Protein AF-A0A0X7BCC1-F1 (afdb_monomer_lite)

Secondary structure (DSSP, 8-state):
-HHHHHHHHHHHHHHHHHHHHHHGGG---HHHHHHHHHHHHHTTTS-HHHHHHHHHHHTS---HHHHHHHHT--HHHHHHHHHHHHHHHHHHHHHHHHHHHHHHHHHHHHHHHHHHH-----------S-TTTT-BGGGSSS---HHHHHHHHHTT--BHHHHHHS-GGGGGGSTT--HHHHHHHHHHHHHTT-GGGSTTHHHHHHTTT--

Sequence (211 aa):
MKHHCITYFISIYLRCFQLYHFNCSAMTDPVERTNRFYIEMSRKVLSEKEYELLQKLLIEKITRQQAALLYGISMEQIDQVYKRTYNKVKSATEILGEIDHYKKRLQELKNDAKNAAFPIKKMEIKLTEDPDRSRILQESTFVFSNKMLHFFADLELHTIGQLAEIPLNNFHLFRGFKMQLKKELVAFIVFENIERHFKGFSTWKKKLIEQ

Structure (mmCIF, N/CA/C/O backbone):
data_AF-A0A0X7BCC1-F1
#
_entry.id   AF-A0A0X7BCC1-F1
#
loop_
_atom_site.group_PDB
_atom_site.id
_atom_site.type_symbol
_atom_site.label_atom_id
_atom_site.label_alt_id
_atom_site.label_comp_id
_atom_site.label_asym_id
_atom_site.label_entity_id
_atom_site.label_seq_id
_atom_site.pdbx_PDB_ins_code
_atom_site.Cartn_x
_atom_site.Cartn_y
_atom_site.Cartn_z
_atom_site.occupancy
_atom_site.B_iso_or_equiv
_atom_site.auth_seq_id
_atom_site.auth_comp_id
_atom_site.auth_asym_id
_atom_site.auth_atom_id
_atom_site.pdbx_PDB_model_num
ATOM 1 N N . MET A 1 1 ? -9.707 -15.430 -1.797 1.00 38.03 1 MET A N 1
ATOM 2 C CA . MET A 1 1 ? -10.658 -14.976 -0.751 1.00 38.03 1 MET A CA 1
ATOM 3 C C . MET A 1 1 ? -10.012 -14.291 0.462 1.00 38.03 1 MET A C 1
ATOM 5 O O . MET A 1 1 ? -10.602 -13.340 0.946 1.00 38.03 1 MET A O 1
ATOM 9 N N . LYS A 1 2 ? -8.808 -14.666 0.932 1.00 35.22 2 LYS A N 1
ATOM 10 C CA . LYS A 1 2 ? -8.180 -14.051 2.131 1.00 35.22 2 LYS A CA 1
ATOM 11 C C . LYS A 1 2 ? -7.693 -12.591 1.973 1.00 35.22 2 LYS A C 1
ATOM 13 O O . LYS A 1 2 ? -7.596 -11.881 2.964 1.00 35.22 2 LYS A O 1
ATOM 18 N N . HIS A 1 3 ? -7.444 -12.113 0.749 1.00 34.34 3 HIS A N 1
ATOM 19 C CA . HIS A 1 3 ? -6.962 -10.741 0.513 1.00 34.34 3 HIS A CA 1
ATOM 20 C C . HIS A 1 3 ? -8.033 -9.648 0.648 1.00 34.34 3 HIS A C 1
ATOM 22 O O . HIS A 1 3 ? -7.678 -8.521 0.979 1.00 34.34 3 HIS A O 1
ATOM 28 N N . HIS A 1 4 ? -9.320 -9.961 0.450 1.00 31.53 4 HIS A N 1
ATOM 29 C CA . HIS A 1 4 ? -10.387 -8.951 0.494 1.00 31.53 4 HIS A CA 1
ATOM 30 C C . HIS A 1 4 ? -10.751 -8.504 1.914 1.00 31.53 4 HIS A C 1
ATOM 32 O O . HIS A 1 4 ? -11.063 -7.334 2.117 1.00 31.53 4 HIS A O 1
ATOM 38 N N . CYS A 1 5 ? -10.646 -9.391 2.911 1.00 37.28 5 CYS A N 1
ATOM 39 C CA . CYS A 1 5 ? -10.921 -9.036 4.306 1.00 37.28 5 CYS A CA 1
ATOM 40 C C . CYS A 1 5 ? -9.923 -8.004 4.851 1.00 37.28 5 CYS A C 1
ATOM 42 O O . CYS A 1 5 ? -10.323 -7.095 5.570 1.00 37.28 5 CYS A O 1
ATOM 44 N N . ILE A 1 6 ? -8.644 -8.104 4.472 1.00 41.41 6 ILE A N 1
ATOM 45 C CA . ILE A 1 6 ? -7.577 -7.226 4.978 1.00 41.41 6 ILE A CA 1
ATOM 46 C C . ILE A 1 6 ? -7.689 -5.821 4.369 1.00 41.41 6 ILE A C 1
ATOM 48 O O . ILE A 1 6 ? -7.555 -4.830 5.081 1.00 41.41 6 ILE A O 1
ATOM 52 N N . THR A 1 7 ? -8.001 -5.709 3.073 1.00 39.56 7 THR A N 1
ATOM 53 C CA . THR A 1 7 ? -8.188 -4.397 2.424 1.00 39.56 7 THR A CA 1
ATOM 54 C C . THR A 1 7 ? -9.404 -3.661 2.979 1.00 39.56 7 THR A C 1
ATOM 56 O O . THR A 1 7 ? -9.344 -2.449 3.169 1.00 39.56 7 THR A O 1
ATOM 59 N N . TYR A 1 8 ? -10.479 -4.390 3.292 1.00 44.78 8 TYR A N 1
ATOM 60 C CA . TYR A 1 8 ? -11.690 -3.818 3.878 1.00 44.78 8 TYR A CA 1
ATOM 61 C C . TYR A 1 8 ? -11.450 -3.331 5.316 1.00 44.78 8 TYR A C 1
ATOM 63 O O . TYR A 1 8 ? -11.867 -2.235 5.679 1.00 44.78 8 TYR A O 1
ATOM 71 N N . PHE A 1 9 ? -10.699 -4.091 6.122 1.00 40.56 9 PHE A N 1
ATOM 72 C CA . PHE A 1 9 ? -10.338 -3.688 7.486 1.00 40.56 9 PHE A CA 1
ATOM 73 C C . PHE A 1 9 ? -9.418 -2.454 7.508 1.00 40.56 9 PHE A C 1
ATOM 75 O O . PHE A 1 9 ? -9.626 -1.537 8.301 1.00 40.56 9 PHE A O 1
ATOM 82 N N . ILE A 1 10 ? -8.446 -2.385 6.590 1.00 47.38 10 ILE A N 1
ATOM 83 C CA . ILE A 1 10 ? -7.526 -1.244 6.459 1.00 47.38 10 ILE A CA 1
ATOM 84 C C . ILE A 1 10 ? -8.253 0.007 5.946 1.00 47.38 10 ILE A C 1
ATOM 86 O O . ILE A 1 10 ? -7.993 1.104 6.442 1.00 47.38 10 ILE A O 1
ATOM 90 N N . SER A 1 11 ? -9.194 -0.126 5.000 1.00 42.56 11 SER A N 1
ATOM 91 C CA . SER A 1 11 ? -9.964 1.027 4.512 1.00 42.56 11 SER A CA 1
ATOM 92 C C . SER A 1 11 ? -10.924 1.565 5.574 1.00 42.56 11 SER A C 1
ATOM 94 O O . SER A 1 11 ? -11.153 2.769 5.620 1.00 42.56 11 SER A O 1
ATOM 96 N N . ILE A 1 12 ? -11.466 0.703 6.442 1.00 52.12 12 ILE A N 1
ATOM 97 C CA . ILE A 1 12 ? -12.280 1.114 7.595 1.00 52.12 12 ILE A CA 1
ATOM 98 C C . ILE A 1 12 ? -11.417 1.857 8.617 1.00 52.12 12 ILE A C 1
ATOM 100 O O . ILE A 1 12 ? -11.828 2.916 9.077 1.00 52.12 12 ILE A O 1
ATOM 104 N N . TYR A 1 13 ? -10.210 1.367 8.919 1.00 48.59 13 TYR A N 1
ATOM 105 C CA . TYR A 1 13 ? -9.311 2.019 9.875 1.00 48.59 13 TYR A CA 1
ATOM 106 C C . TYR A 1 13 ? -8.813 3.380 9.378 1.00 48.59 13 TYR A C 1
ATOM 108 O O . TYR A 1 13 ? -8.818 4.338 10.139 1.00 48.59 13 TYR A O 1
ATOM 116 N N . LEU A 1 14 ? -8.465 3.514 8.092 1.00 49.56 14 LEU A N 1
ATOM 117 C CA . LEU A 1 14 ? -8.122 4.812 7.495 1.00 49.56 14 LEU A CA 1
ATOM 118 C C . LEU A 1 14 ? -9.294 5.796 7.564 1.00 49.56 14 LEU A C 1
ATOM 120 O O . LEU A 1 14 ? -9.084 6.967 7.862 1.00 49.56 14 LEU A O 1
ATOM 124 N N . ARG A 1 15 ? -10.530 5.319 7.366 1.00 47.44 15 ARG A N 1
ATOM 125 C CA . ARG A 1 15 ? -11.733 6.156 7.456 1.00 47.44 15 ARG A CA 1
ATOM 126 C C . ARG A 1 15 ? -12.051 6.554 8.896 1.00 47.44 15 ARG A C 1
ATOM 128 O O . ARG A 1 15 ? -12.347 7.716 9.132 1.00 47.44 15 ARG A O 1
ATOM 135 N N . CYS A 1 16 ? -11.939 5.633 9.853 1.00 46.88 16 CYS A N 1
ATOM 136 C CA . CYS A 1 16 ? -12.115 5.916 11.278 1.00 46.88 16 CYS A CA 1
ATOM 137 C C . CYS A 1 16 ? -11.004 6.826 11.813 1.00 46.88 16 CYS A C 1
ATOM 139 O O . CYS A 1 16 ? -11.306 7.779 12.509 1.00 46.88 16 CYS A O 1
ATOM 141 N N . PHE A 1 17 ? -9.743 6.624 11.425 1.00 49.88 17 PHE A N 1
ATOM 142 C CA . PHE A 1 17 ? -8.622 7.474 11.835 1.00 49.88 17 PHE A CA 1
ATOM 143 C C . PHE A 1 17 ? -8.712 8.887 11.234 1.00 49.88 17 PHE A C 1
ATOM 145 O O . PHE A 1 17 ? -8.498 9.871 11.939 1.00 49.88 17 PHE A O 1
ATOM 152 N N . GLN A 1 18 ? -9.101 9.013 9.958 1.00 45.81 18 GLN A N 1
ATOM 153 C CA . GLN A 1 18 ? -9.349 10.315 9.324 1.00 45.81 18 GLN A CA 1
ATOM 154 C C . GLN A 1 18 ? -10.567 11.030 9.928 1.00 45.81 18 GLN A C 1
ATOM 156 O O . GLN A 1 18 ? -10.496 12.230 10.179 1.00 45.81 18 GLN A O 1
ATOM 161 N N . LEU A 1 19 ? -11.654 10.312 10.234 1.00 46.03 19 LEU A N 1
ATOM 162 C CA . LEU A 1 19 ? -12.816 10.872 10.938 1.00 46.03 19 LEU A CA 1
ATOM 163 C C . LEU A 1 19 ? -12.486 11.252 12.390 1.00 46.03 19 LEU A C 1
ATOM 165 O O . LEU A 1 19 ? -12.951 12.284 12.867 1.00 46.03 19 LEU A O 1
ATOM 169 N N . TYR A 1 20 ? -11.640 10.478 13.071 1.00 45.81 20 TYR A N 1
ATOM 170 C CA . TYR A 1 20 ? -11.177 10.749 14.432 1.00 45.81 20 TYR A CA 1
ATOM 171 C C . TYR A 1 20 ? -10.320 12.017 14.489 1.00 45.81 20 TYR A C 1
ATOM 173 O O . TYR A 1 20 ? -10.494 12.843 15.384 1.00 45.81 20 TYR A O 1
ATOM 181 N N . HIS A 1 21 ? -9.450 12.222 13.497 1.00 48.16 21 HIS A N 1
ATOM 182 C CA . HIS A 1 21 ? -8.638 13.433 13.383 1.00 48.16 21 HIS A CA 1
ATOM 183 C C . HIS A 1 21 ? -9.464 14.674 12.993 1.00 48.16 21 HIS A C 1
ATOM 185 O O . HIS A 1 21 ? -9.080 15.787 13.339 1.00 48.16 21 HIS A O 1
ATOM 191 N N . PHE A 1 22 ? -10.601 14.495 12.307 1.00 43.47 22 PHE A N 1
ATOM 192 C CA . PHE A 1 22 ? -11.477 15.592 11.877 1.00 43.47 22 PHE A CA 1
ATOM 193 C C . PHE A 1 22 ? -12.508 16.002 12.950 1.00 43.47 22 PHE A C 1
ATOM 195 O O . PHE A 1 22 ? -12.777 17.187 13.119 1.00 43.47 22 PHE A O 1
ATOM 202 N N . ASN A 1 23 ? -13.046 15.048 13.722 1.00 44.00 23 ASN A N 1
ATOM 203 C CA . ASN A 1 23 ? -14.080 15.299 14.741 1.00 44.00 23 ASN A CA 1
ATOM 204 C C . ASN A 1 23 ? -13.537 15.576 16.159 1.00 44.00 23 ASN A C 1
ATOM 206 O O . ASN A 1 23 ? -14.301 16.010 17.020 1.00 44.00 23 ASN A O 1
ATOM 210 N N . CYS A 1 24 ? -12.249 15.331 16.439 1.00 38.66 24 CYS A N 1
ATOM 211 C CA . CYS A 1 24 ? -11.655 15.566 17.768 1.00 38.66 24 CYS A CA 1
ATOM 212 C C . CYS A 1 24 ? -11.201 17.011 18.028 1.00 38.66 24 CYS A C 1
ATOM 214 O O . CYS A 1 24 ? -10.750 17.308 19.133 1.00 38.66 24 CYS A O 1
ATOM 216 N N . SER A 1 25 ? -11.315 17.912 17.053 1.00 46.19 25 SER A N 1
ATOM 217 C CA . SER A 1 25 ? -10.858 19.307 17.157 1.00 46.19 25 SER A CA 1
ATOM 218 C C . SER A 1 25 ? -11.639 20.150 18.182 1.00 46.19 25 SER A C 1
ATOM 220 O O . SER A 1 25 ? -11.252 21.280 18.454 1.00 46.19 25 SER A O 1
ATOM 222 N N . ALA A 1 26 ? -12.728 19.614 18.751 1.00 46.25 26 ALA A N 1
ATOM 223 C CA . ALA A 1 26 ? -13.650 20.326 19.640 1.00 46.25 26 ALA A CA 1
ATOM 224 C C . ALA A 1 26 ? -13.682 19.820 21.102 1.00 46.25 26 ALA A C 1
ATOM 226 O O . ALA A 1 26 ? -14.476 20.328 21.886 1.00 46.25 26 ALA A O 1
ATOM 227 N N . MET A 1 27 ? -12.866 18.827 21.493 1.00 53.28 27 MET A N 1
ATOM 228 C CA . MET A 1 27 ? -12.940 18.208 22.832 1.00 53.28 27 MET A CA 1
ATOM 229 C C . MET A 1 27 ? -11.622 18.333 23.607 1.00 53.28 27 MET A C 1
ATOM 231 O O . MET A 1 27 ? -10.572 17.886 23.142 1.00 53.28 27 MET A O 1
ATOM 235 N N . THR A 1 28 ? -11.688 18.918 24.805 1.00 55.59 28 THR A N 1
ATOM 236 C CA . THR A 1 28 ? -10.539 19.254 25.663 1.00 55.59 28 THR A CA 1
ATOM 237 C C . THR A 1 28 ? -10.130 18.154 26.650 1.00 55.59 28 THR A C 1
ATOM 239 O O . THR A 1 28 ? -8.981 18.164 27.084 1.00 55.59 28 THR A O 1
ATOM 242 N N . ASP A 1 29 ? -11.000 17.187 26.980 1.00 67.69 29 ASP A N 1
ATOM 243 C CA . ASP A 1 29 ? -10.706 16.146 27.982 1.00 67.69 29 ASP A CA 1
ATOM 244 C C . ASP A 1 29 ? -10.103 14.851 27.372 1.00 67.69 29 ASP A C 1
ATOM 246 O O . ASP A 1 29 ? -10.738 14.200 26.530 1.00 67.69 29 ASP A O 1
ATOM 250 N N . PRO A 1 30 ? -8.890 14.427 27.784 1.00 60.38 30 PRO A N 1
ATOM 251 C CA . PRO A 1 30 ? -8.240 13.209 27.289 1.00 60.38 30 PRO A CA 1
ATOM 252 C C . PRO A 1 30 ? -9.002 11.914 27.597 1.00 60.38 30 PRO A C 1
ATOM 254 O O . PRO A 1 30 ? -8.927 10.955 26.819 1.00 60.38 30 PRO A O 1
ATOM 257 N N . VAL A 1 31 ? -9.730 11.866 28.718 1.00 63.56 31 VAL A N 1
ATOM 258 C CA . VAL A 1 31 ? -10.482 10.673 29.137 1.00 63.56 31 VAL A CA 1
ATOM 259 C C . VAL A 1 31 ? -11.683 10.469 28.220 1.00 63.56 31 VAL A C 1
ATOM 261 O O . VAL A 1 31 ? -11.894 9.369 27.710 1.00 63.56 31 VAL A O 1
ATOM 264 N N . GLU A 1 32 ? -12.412 11.538 27.914 1.00 64.94 32 GLU A N 1
ATOM 265 C CA . GLU A 1 32 ? -13.554 11.490 27.003 1.00 64.94 32 GLU A CA 1
ATOM 266 C C . GLU A 1 32 ? -13.155 11.117 25.564 1.00 64.94 32 GLU A C 1
ATOM 268 O O . GLU A 1 32 ? -13.829 10.312 24.913 1.00 64.94 32 GLU A O 1
ATOM 273 N N . ARG A 1 33 ? -11.996 11.601 25.092 1.00 64.06 33 ARG A N 1
ATOM 274 C CA . ARG A 1 33 ? -11.416 11.183 23.800 1.00 64.06 33 ARG A CA 1
ATOM 275 C C . ARG A 1 33 ? -11.098 9.689 23.786 1.00 64.06 33 ARG A C 1
ATOM 277 O O . ARG A 1 33 ? -11.469 8.986 22.847 1.00 64.06 33 ARG A O 1
ATOM 284 N N . THR A 1 34 ? -10.468 9.196 24.848 1.00 63.34 34 THR A N 1
ATOM 285 C CA . THR A 1 34 ? -10.114 7.777 24.988 1.00 63.34 34 THR A CA 1
ATOM 286 C C . THR A 1 34 ? -11.367 6.900 24.995 1.00 63.34 34 THR A C 1
ATOM 288 O O . THR A 1 34 ? -11.449 5.940 24.230 1.00 63.34 34 THR A O 1
ATOM 291 N N . ASN A 1 35 ? -12.387 7.269 25.771 1.00 66.75 35 ASN A N 1
ATOM 292 C CA . ASN A 1 35 ? -13.660 6.549 25.828 1.00 66.75 35 ASN A CA 1
ATOM 293 C C . ASN A 1 35 ? -14.351 6.489 24.461 1.00 66.75 35 ASN A C 1
ATOM 295 O O . ASN A 1 35 ? -14.826 5.430 24.051 1.00 66.75 35 ASN A O 1
ATOM 299 N N . ARG A 1 36 ? -14.357 7.597 23.713 1.00 68.12 36 ARG A N 1
ATOM 300 C CA . ARG A 1 36 ? -14.967 7.645 22.381 1.00 68.12 36 ARG A CA 1
ATOM 301 C C . ARG A 1 36 ? -14.220 6.785 21.361 1.00 68.12 36 ARG A C 1
ATOM 303 O O . ARG A 1 36 ? -14.861 6.079 20.588 1.00 68.12 36 ARG A O 1
ATOM 310 N N . PHE A 1 37 ? -12.887 6.778 21.402 1.00 65.56 37 PHE A N 1
ATOM 311 C CA . PHE A 1 37 ? -12.070 5.870 20.593 1.00 65.56 37 PHE A CA 1
ATOM 312 C C . PHE A 1 37 ? -12.382 4.397 20.889 1.00 65.56 37 PHE A C 1
ATOM 314 O O . PHE A 1 37 ? -12.580 3.607 19.965 1.00 65.56 37 PHE A O 1
ATOM 321 N N . TYR A 1 38 ? -12.494 4.032 22.171 1.00 66.88 38 TYR A N 1
ATOM 322 C CA . TYR A 1 38 ? -12.880 2.681 22.585 1.00 66.88 38 TYR A CA 1
ATOM 323 C C . TYR A 1 38 ? -14.261 2.282 22.049 1.00 66.88 38 TYR A C 1
ATOM 325 O O . TYR A 1 38 ? -14.428 1.160 21.567 1.00 66.88 38 TYR A O 1
ATOM 333 N N . ILE A 1 39 ? -15.240 3.190 22.078 1.00 71.81 39 ILE A N 1
ATOM 334 C CA . ILE A 1 39 ? -16.577 2.954 21.515 1.00 71.81 39 ILE A CA 1
ATOM 335 C C . ILE A 1 39 ? -16.516 2.770 19.993 1.00 71.81 39 ILE A C 1
ATOM 337 O O . ILE A 1 39 ? -17.034 1.782 19.476 1.00 71.81 39 ILE A O 1
ATOM 341 N N . GLU A 1 40 ? -15.824 3.641 19.258 1.00 71.31 40 GLU A N 1
ATOM 342 C CA . GLU A 1 40 ? -15.747 3.510 17.796 1.00 71.31 40 GLU A CA 1
ATOM 343 C C . GLU A 1 40 ? -15.046 2.223 17.347 1.00 71.31 40 GLU A C 1
ATOM 345 O O . GLU A 1 40 ? -15.526 1.541 16.438 1.00 71.31 40 GLU A O 1
ATOM 350 N N . MET A 1 41 ? -13.959 1.846 18.022 1.00 66.62 41 MET A N 1
ATOM 351 C CA . MET A 1 41 ? -13.247 0.597 17.749 1.00 66.62 41 MET A CA 1
ATOM 352 C C . MET A 1 41 ? -14.088 -0.635 18.098 1.00 66.62 41 MET A C 1
ATOM 354 O O . MET A 1 41 ? -14.034 -1.652 17.403 1.00 66.62 41 MET A O 1
ATOM 358 N N . SER A 1 42 ? -14.896 -0.550 19.154 1.00 66.38 42 SER A N 1
ATOM 359 C CA . SER A 1 42 ? -15.718 -1.665 19.624 1.00 66.38 42 SER A CA 1
ATOM 360 C C . SER A 1 42 ? -17.028 -1.844 18.842 1.00 66.38 42 SER A C 1
ATOM 362 O O . SER A 1 42 ? -17.530 -2.965 18.778 1.00 66.38 42 SER A O 1
ATOM 364 N N . ARG A 1 43 ? -17.518 -0.821 18.122 1.00 70.50 43 ARG A N 1
ATOM 365 C CA . ARG A 1 43 ? -18.717 -0.891 17.253 1.00 70.50 43 ARG A CA 1
ATOM 366 C C . ARG A 1 43 ? -18.694 -2.026 16.228 1.00 70.50 43 ARG A C 1
ATOM 368 O O . ARG A 1 43 ? -19.732 -2.542 15.837 1.00 70.50 43 ARG A O 1
ATOM 375 N N . LYS A 1 44 ? -17.510 -2.402 15.741 1.00 63.94 44 LYS A N 1
ATOM 376 C CA . LYS A 1 44 ? -17.346 -3.478 14.746 1.00 63.94 44 LYS A CA 1
ATOM 377 C C . LYS A 1 44 ? -17.134 -4.862 15.367 1.00 63.94 44 LYS A C 1
ATOM 379 O O . LYS A 1 44 ? -17.023 -5.839 14.633 1.00 63.94 44 LYS A O 1
ATOM 384 N N . VAL A 1 45 ? -17.045 -4.939 16.694 1.00 62.28 45 VAL A N 1
ATOM 385 C CA . VAL A 1 45 ? -16.596 -6.119 17.452 1.00 62.28 45 VAL A CA 1
ATOM 386 C C . VAL A 1 45 ? -17.632 -6.576 18.492 1.00 62.28 45 VAL A C 1
ATOM 388 O O . VAL A 1 45 ? -17.609 -7.734 18.929 1.00 62.28 45 VAL A O 1
ATOM 391 N N . LEU A 1 46 ? -18.527 -5.674 18.887 1.00 63.38 46 LEU A N 1
ATOM 392 C CA . LEU A 1 46 ? -19.606 -5.896 19.840 1.00 63.38 46 LEU A CA 1
ATOM 393 C C . LEU A 1 46 ? -20.941 -6.121 19.139 1.00 63.38 46 LEU A C 1
ATOM 395 O O . LEU A 1 46 ? -21.160 -5.644 18.027 1.00 63.38 46 LEU A O 1
ATOM 399 N N . SER A 1 47 ? -21.844 -6.831 19.813 1.00 70.88 47 SER A N 1
ATOM 400 C CA . SER A 1 47 ? -23.257 -6.821 19.433 1.00 70.88 47 SER A CA 1
ATOM 401 C C . SER A 1 47 ? -23.875 -5.445 19.707 1.00 70.88 47 SER A C 1
ATOM 403 O O . SER A 1 47 ? -23.415 -4.725 20.592 1.00 70.88 47 SER A O 1
ATOM 405 N N . GLU A 1 48 ? -24.947 -5.088 18.993 1.00 71.06 48 GLU A N 1
ATOM 406 C CA . GLU A 1 48 ? -25.636 -3.796 19.174 1.00 71.06 48 GLU A CA 1
ATOM 407 C C . GLU A 1 48 ? -26.029 -3.544 20.642 1.00 71.06 48 GLU A C 1
ATOM 409 O O . GLU A 1 48 ? -25.854 -2.441 21.148 1.00 71.06 48 GLU A O 1
ATOM 414 N N . LYS A 1 49 ? -26.444 -4.590 21.373 1.00 72.44 49 LYS A N 1
ATOM 415 C CA . LYS A 1 49 ? -26.777 -4.497 22.805 1.00 72.44 49 LYS A CA 1
ATOM 416 C C . LYS A 1 49 ? -25.562 -4.198 23.692 1.00 72.44 49 LYS A C 1
ATOM 418 O O . LYS A 1 49 ? -25.662 -3.409 24.625 1.00 72.44 49 LYS A O 1
ATOM 423 N N . GLU A 1 50 ? -24.420 -4.830 23.426 1.00 67.06 50 GLU A N 1
ATOM 424 C CA . GLU A 1 50 ? -23.179 -4.594 24.182 1.00 67.06 50 GLU A CA 1
ATOM 425 C C . GLU A 1 50 ? -22.581 -3.218 23.863 1.00 67.06 50 GLU A C 1
ATOM 427 O O . GLU A 1 50 ? -22.043 -2.555 24.749 1.00 67.06 50 GLU A O 1
ATOM 432 N N . TYR A 1 51 ? -22.699 -2.782 22.607 1.00 72.62 51 TYR A N 1
ATOM 433 C CA . TYR A 1 51 ? -22.283 -1.460 22.157 1.00 72.62 51 TYR A CA 1
ATOM 434 C C . TYR A 1 51 ? -23.121 -0.356 22.809 1.00 72.62 51 TYR A C 1
ATOM 436 O O . TYR A 1 51 ? -22.557 0.583 23.367 1.00 72.62 51 TYR A O 1
ATOM 444 N N . GLU A 1 52 ? -24.450 -0.494 22.813 1.00 75.94 52 GLU A N 1
ATOM 445 C CA . GLU A 1 52 ? -25.355 0.468 23.450 1.00 75.94 52 GLU A CA 1
ATOM 446 C C . GLU A 1 52 ? -25.104 0.549 24.964 1.00 75.94 52 GLU A C 1
ATOM 448 O O . GLU A 1 52 ? -25.003 1.638 25.528 1.00 75.94 52 GLU A O 1
ATOM 453 N N . LEU A 1 53 ? -24.901 -0.594 25.629 1.00 76.25 53 LEU A N 1
ATOM 454 C CA . LEU A 1 53 ? -24.525 -0.655 27.043 1.00 76.25 53 LEU A CA 1
ATOM 455 C C . LEU A 1 53 ? -23.227 0.122 27.328 1.00 76.25 53 LEU A C 1
ATOM 457 O O . LEU A 1 53 ? -23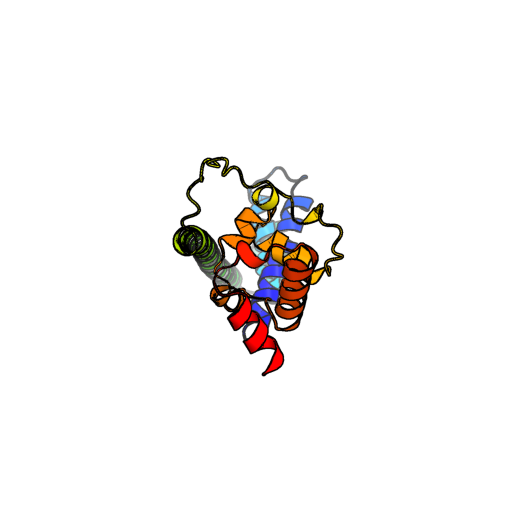.189 0.955 28.237 1.00 76.25 53 LEU A O 1
ATOM 461 N N . LEU A 1 54 ? -22.166 -0.134 26.557 1.00 72.94 54 LEU A N 1
ATOM 462 C CA . LEU A 1 54 ? -20.872 0.528 26.732 1.00 72.94 54 LEU A CA 1
ATOM 463 C C . LEU A 1 54 ? -20.932 2.017 26.393 1.00 72.94 54 LEU A C 1
ATOM 465 O O . LEU A 1 54 ? -20.316 2.816 27.095 1.00 72.94 54 LEU A O 1
ATOM 469 N N . GLN A 1 55 ? -21.694 2.406 25.371 1.00 77.31 55 GLN A N 1
ATOM 470 C CA . GLN A 1 55 ? -21.893 3.805 25.005 1.00 77.31 55 GLN A CA 1
ATOM 471 C C . GLN A 1 55 ? -22.543 4.583 26.153 1.00 77.31 55 GLN A C 1
ATOM 473 O O . GLN A 1 55 ? -22.033 5.638 26.537 1.00 77.31 55 GLN A O 1
ATOM 478 N N . LYS A 1 56 ? -23.609 4.046 26.759 1.00 75.00 56 LYS A N 1
ATOM 479 C CA . LYS A 1 56 ? -24.261 4.721 27.889 1.00 75.00 56 LYS A CA 1
ATOM 480 C C . LYS A 1 56 ? -23.358 4.782 29.125 1.00 75.00 56 LYS A C 1
ATOM 482 O O . LYS A 1 56 ? -23.328 5.788 29.827 1.00 75.00 56 LYS A O 1
ATOM 487 N N . LEU A 1 57 ? -22.568 3.741 29.384 1.00 69.31 57 LEU A N 1
ATOM 488 C CA . LEU A 1 57 ? -21.643 3.723 30.523 1.00 69.31 57 LEU A CA 1
ATOM 489 C C . LEU A 1 57 ? -20.455 4.687 30.355 1.00 69.31 57 LEU A C 1
ATOM 491 O O . LEU A 1 57 ? -20.083 5.371 31.305 1.00 69.31 57 LEU A O 1
ATOM 495 N N . LEU A 1 58 ? -19.846 4.735 29.166 1.00 69.19 58 LEU A N 1
ATOM 496 C CA . LEU A 1 58 ? -18.589 5.455 28.926 1.00 69.19 58 LEU A CA 1
ATOM 497 C C . LEU A 1 58 ? -18.776 6.897 28.441 1.00 69.19 58 LEU A C 1
ATOM 499 O O . LEU A 1 58 ? -17.889 7.722 28.672 1.00 69.19 58 LEU A O 1
ATOM 503 N N . ILE A 1 59 ? -19.897 7.195 27.774 1.00 71.31 59 ILE A N 1
ATOM 504 C CA . ILE A 1 59 ? -20.216 8.530 27.245 1.00 71.31 59 ILE A CA 1
ATOM 505 C C . ILE A 1 59 ? -21.332 9.187 28.059 1.00 71.31 59 ILE A C 1
ATOM 507 O O . ILE A 1 59 ? -21.154 10.306 28.528 1.00 71.31 59 ILE A O 1
ATOM 511 N N . GLU A 1 60 ? -22.446 8.489 28.302 1.00 67.75 60 GLU A N 1
ATOM 512 C CA . GLU A 1 60 ? -23.564 9.042 29.095 1.00 67.75 60 GLU A CA 1
ATOM 513 C C . GLU A 1 60 ? -23.316 8.958 30.615 1.00 67.75 60 GLU A C 1
ATOM 515 O O . GLU A 1 60 ? -24.118 9.453 31.404 1.00 67.75 60 GLU A O 1
ATOM 520 N N . LYS A 1 61 ? -22.181 8.366 31.026 1.00 71.06 61 LYS A N 1
ATOM 521 C CA . LYS A 1 61 ? -21.705 8.249 32.416 1.00 71.06 61 LYS A CA 1
ATOM 522 C C . LYS A 1 61 ? -22.751 7.657 33.371 1.00 71.06 61 LYS A C 1
ATOM 524 O O . LYS A 1 61 ? -22.740 7.964 34.565 1.00 71.06 61 LYS A O 1
ATOM 529 N N . ILE A 1 62 ? -23.641 6.792 32.872 1.00 72.38 62 ILE A N 1
ATOM 530 C CA . ILE A 1 62 ? -24.603 6.102 33.738 1.00 72.38 62 ILE A CA 1
ATOM 531 C C . ILE A 1 62 ? -23.860 5.183 34.710 1.00 72.38 62 ILE A C 1
ATOM 533 O O . ILE A 1 62 ? -22.815 4.609 34.397 1.00 72.38 62 ILE A O 1
ATOM 537 N N . THR A 1 63 ? -24.400 5.021 35.912 1.00 73.38 63 THR A N 1
ATOM 538 C CA . THR A 1 63 ? -23.784 4.134 36.903 1.00 73.38 63 THR A CA 1
ATOM 539 C C . THR A 1 63 ? -23.987 2.664 36.530 1.00 73.38 63 THR A C 1
ATOM 541 O O . THR A 1 63 ? -24.979 2.284 35.905 1.00 73.38 63 THR A O 1
ATOM 544 N N . ARG A 1 64 ? -23.070 1.794 36.972 1.00 71.56 64 ARG A N 1
ATOM 545 C CA . ARG A 1 64 ? -23.168 0.337 36.752 1.00 71.56 64 ARG A CA 1
ATOM 546 C C . ARG A 1 64 ? -24.471 -0.262 37.298 1.00 71.56 64 ARG A C 1
ATOM 548 O O . ARG A 1 64 ? -25.015 -1.176 36.691 1.00 71.56 64 ARG A O 1
ATOM 555 N N . GLN A 1 65 ? -24.998 0.291 38.390 1.00 72.56 65 GLN A N 1
ATOM 556 C CA . GLN A 1 65 ? -26.278 -0.114 38.979 1.00 72.56 65 GLN A CA 1
ATOM 557 C C . GLN A 1 65 ? -27.469 0.256 38.086 1.00 72.56 65 GLN A C 1
ATOM 559 O O . GLN A 1 65 ? -28.351 -0.569 37.869 1.00 72.56 65 GLN A O 1
ATOM 564 N N . GLN A 1 66 ? -27.474 1.463 37.515 1.00 74.06 66 GLN A N 1
ATOM 565 C CA . GLN A 1 66 ? -28.510 1.883 36.567 1.00 74.06 66 GLN A CA 1
ATOM 566 C C . GLN A 1 66 ? -28.448 1.073 35.271 1.00 74.06 66 GLN A C 1
ATOM 568 O O . GLN A 1 66 ? -29.483 0.660 34.762 1.00 74.06 66 GLN A O 1
ATOM 573 N N . ALA A 1 67 ? -27.248 0.785 34.762 1.00 72.19 67 ALA A N 1
ATOM 574 C CA . ALA A 1 67 ? -27.073 -0.064 33.588 1.00 72.19 67 ALA A CA 1
ATOM 575 C C . ALA A 1 67 ? -27.547 -1.508 33.834 1.00 72.19 67 ALA A C 1
ATOM 577 O O . ALA A 1 67 ? -28.236 -2.080 32.993 1.00 72.19 67 ALA A O 1
ATOM 578 N N . ALA A 1 68 ? -27.242 -2.077 35.003 1.00 76.19 68 ALA A N 1
ATOM 579 C CA . ALA A 1 68 ? -27.728 -3.398 35.398 1.00 76.19 68 ALA A CA 1
ATOM 580 C C . ALA A 1 68 ? -29.265 -3.462 35.401 1.00 76.19 68 ALA A C 1
ATOM 582 O O . ALA A 1 68 ? -29.856 -4.411 34.886 1.00 76.19 68 ALA A O 1
ATOM 583 N N . LEU A 1 69 ? -29.906 -2.409 35.914 1.00 77.75 69 LEU A N 1
ATOM 584 C CA . LEU A 1 69 ? -31.360 -2.304 36.016 1.00 77.75 69 LEU A CA 1
ATOM 58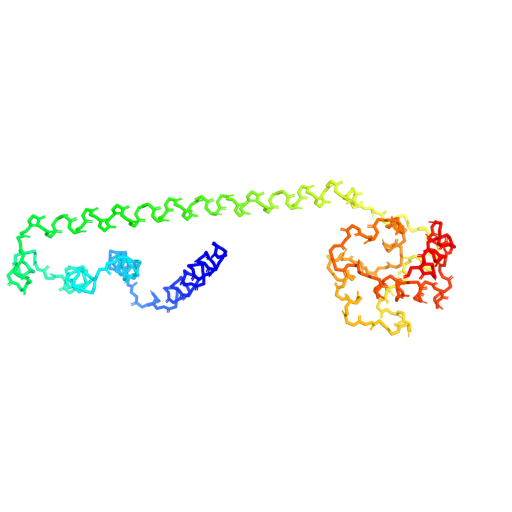5 C C . LEU A 1 69 ? -32.034 -2.049 34.654 1.00 77.75 69 LEU A C 1
ATOM 587 O O . LEU A 1 69 ? -33.064 -2.648 34.364 1.00 77.75 69 LEU A O 1
ATOM 591 N N . LEU A 1 70 ? -31.432 -1.217 33.796 1.00 77.31 70 LEU A N 1
ATOM 592 C CA . LEU A 1 70 ? -31.941 -0.888 32.456 1.00 77.31 70 LEU A CA 1
ATOM 593 C C . LEU A 1 70 ? -31.848 -2.055 31.470 1.00 77.31 70 LEU A C 1
ATOM 595 O O . LEU A 1 70 ? -32.738 -2.237 30.644 1.00 77.31 70 LEU A O 1
ATOM 599 N N . TYR A 1 71 ? -30.764 -2.827 31.537 1.00 75.06 71 TYR A N 1
ATOM 600 C CA . TYR A 1 71 ? -30.498 -3.909 30.589 1.00 75.06 71 TYR A CA 1
ATOM 601 C C . TYR A 1 71 ? -30.826 -5.301 31.150 1.00 75.06 71 TYR A C 1
ATOM 603 O O . TYR A 1 71 ? -30.695 -6.286 30.427 1.00 75.06 71 TYR A O 1
ATOM 611 N N . GLY A 1 72 ? -31.270 -5.395 32.410 1.00 79.19 72 GLY A N 1
ATOM 612 C CA . GLY A 1 72 ? -31.640 -6.658 33.056 1.00 79.19 72 GLY A CA 1
ATOM 613 C C . GLY A 1 72 ? -30.463 -7.624 33.230 1.00 79.19 72 GLY A C 1
ATOM 614 O O . GLY A 1 72 ? -30.646 -8.836 33.140 1.00 79.19 72 GLY A O 1
ATOM 615 N N . ILE A 1 73 ? -29.255 -7.093 33.430 1.00 80.44 73 ILE A N 1
ATOM 616 C CA . ILE A 1 73 ? -28.000 -7.856 33.526 1.00 80.44 73 ILE A CA 1
ATOM 617 C C . ILE A 1 73 ? -27.330 -7.633 34.882 1.00 80.44 73 ILE A C 1
ATOM 619 O O . ILE A 1 73 ? -27.435 -6.558 35.466 1.00 80.44 73 ILE A O 1
ATOM 623 N N . SER A 1 74 ? -26.620 -8.637 35.397 1.00 81.81 74 SER A N 1
ATOM 624 C CA . SER A 1 74 ? -25.894 -8.500 36.665 1.00 81.81 74 SER A CA 1
ATOM 625 C C . SER A 1 74 ? -24.661 -7.600 36.511 1.00 81.81 74 SER A C 1
ATOM 627 O O . SER A 1 74 ? -24.086 -7.479 35.426 1.00 81.81 74 SER A O 1
ATOM 629 N N . MET A 1 75 ? -24.196 -6.986 37.605 1.00 75.62 75 MET A N 1
ATOM 630 C CA . MET A 1 75 ? -22.966 -6.179 37.561 1.00 75.62 75 MET A CA 1
ATOM 631 C C . MET A 1 75 ? -21.735 -7.005 37.150 1.00 75.62 75 MET A C 1
ATOM 633 O O . MET A 1 75 ? -20.860 -6.492 36.459 1.00 75.62 75 MET A O 1
ATOM 637 N N . GLU A 1 76 ? -21.702 -8.299 37.476 1.00 79.06 76 GLU A N 1
ATOM 638 C CA . GLU A 1 76 ? -20.650 -9.213 37.012 1.00 79.06 76 GLU A CA 1
ATOM 639 C C . GLU A 1 76 ? -20.671 -9.403 35.492 1.00 79.06 76 GLU A C 1
ATOM 641 O O . GLU A 1 76 ? -19.618 -9.492 34.862 1.00 79.06 76 GLU A O 1
ATOM 646 N N . GLN A 1 77 ? -21.857 -9.440 34.876 1.00 73.31 77 GLN A N 1
ATOM 647 C CA . GLN A 1 77 ? -21.977 -9.509 33.420 1.00 73.31 77 GLN A CA 1
ATOM 648 C C . GLN A 1 77 ? -21.457 -8.227 32.761 1.00 73.31 77 GLN A C 1
ATOM 650 O O . GLN A 1 77 ? -20.784 -8.307 31.735 1.00 73.31 77 GLN A O 1
ATOM 655 N N . ILE A 1 78 ? -21.687 -7.063 33.375 1.00 76.69 78 ILE A N 1
ATOM 656 C CA . ILE A 1 78 ? -21.123 -5.786 32.914 1.00 76.69 78 ILE A CA 1
ATOM 657 C C . ILE A 1 78 ? -19.589 -5.830 32.964 1.00 76.69 78 ILE A C 1
ATOM 659 O O . ILE A 1 78 ? -18.929 -5.504 31.975 1.00 76.69 78 ILE A O 1
ATOM 663 N N . ASP A 1 79 ? -19.006 -6.301 34.068 1.00 78.12 79 ASP A N 1
ATOM 664 C CA . ASP A 1 79 ? -17.549 -6.431 34.198 1.00 78.12 79 ASP A CA 1
ATOM 665 C C . ASP A 1 79 ? -16.969 -7.447 33.193 1.00 78.12 79 ASP A C 1
ATOM 667 O O . ASP A 1 79 ? -15.895 -7.233 32.619 1.00 78.12 79 ASP A O 1
ATOM 671 N N . GLN A 1 80 ? -17.695 -8.532 32.896 1.00 78.88 80 GLN A N 1
ATOM 672 C CA . GLN A 1 80 ? -17.312 -9.469 31.837 1.00 78.88 80 GLN A CA 1
ATOM 673 C C . GLN A 1 80 ? -17.335 -8.822 30.449 1.00 78.88 80 GLN A C 1
ATOM 675 O O . GLN A 1 80 ? -16.428 -9.083 29.654 1.00 78.88 80 GLN A O 1
ATOM 680 N N . VAL A 1 81 ? -18.325 -7.976 30.151 1.00 77.75 81 VAL A N 1
ATOM 681 C CA . VAL A 1 81 ? -18.384 -7.220 28.891 1.00 77.75 81 VAL A CA 1
ATOM 682 C C . VAL A 1 81 ? -17.183 -6.283 28.784 1.00 77.75 81 VAL A C 1
ATOM 684 O O . VAL A 1 81 ? -16.502 -6.302 27.756 1.00 77.75 81 VAL A O 1
ATOM 687 N N . TYR A 1 82 ? -16.833 -5.554 29.848 1.00 73.12 82 TYR A N 1
ATOM 688 C CA . TYR A 1 82 ? -15.622 -4.725 29.878 1.00 73.12 82 TYR A CA 1
ATOM 689 C C . TYR A 1 82 ? -14.363 -5.538 29.596 1.00 73.12 82 TYR A C 1
ATOM 691 O O . TYR A 1 82 ? -13.597 -5.207 28.690 1.00 73.12 82 TYR A O 1
ATOM 699 N N . LYS A 1 83 ? -14.166 -6.639 30.326 1.00 77.56 83 LYS A N 1
ATOM 700 C CA . LYS A 1 83 ? -12.968 -7.476 30.204 1.00 77.56 83 LYS A CA 1
ATOM 701 C C . LYS A 1 83 ? -12.843 -8.097 28.812 1.00 77.56 83 LYS A C 1
ATOM 703 O O . LYS A 1 83 ? -11.759 -8.104 28.232 1.00 77.56 83 LYS A O 1
ATOM 708 N N . ARG A 1 84 ? -13.950 -8.590 28.245 1.00 76.38 84 ARG A N 1
ATOM 709 C CA . ARG A 1 84 ? -13.978 -9.147 26.882 1.00 76.38 84 ARG A CA 1
ATOM 710 C C . ARG A 1 84 ? -13.687 -8.074 25.841 1.00 76.38 84 ARG A C 1
ATOM 712 O O . ARG A 1 84 ? -12.890 -8.319 24.941 1.00 76.38 84 ARG A O 1
ATOM 719 N N . THR A 1 85 ? -14.297 -6.900 25.971 1.00 74.12 85 THR A N 1
ATOM 720 C CA . THR A 1 85 ? -14.096 -5.780 25.041 1.00 74.12 85 THR A CA 1
ATOM 721 C C . THR A 1 85 ? -12.650 -5.310 25.073 1.00 74.12 85 THR A C 1
ATOM 723 O O . THR A 1 85 ? -12.013 -5.231 24.026 1.00 74.12 85 THR A O 1
ATOM 726 N N . TYR A 1 86 ? -12.101 -5.098 26.270 1.00 75.75 86 TYR A N 1
ATOM 727 C CA . TYR A 1 86 ? -10.707 -4.719 26.463 1.00 75.75 86 TYR A CA 1
ATOM 728 C C . TYR A 1 86 ? -9.749 -5.731 25.828 1.00 75.75 86 TYR A C 1
ATOM 730 O O . TYR A 1 86 ? -8.886 -5.344 25.047 1.00 75.75 86 TYR A O 1
ATOM 738 N N . ASN A 1 87 ? -9.938 -7.029 26.088 1.00 76.38 87 ASN A N 1
ATOM 739 C CA . ASN A 1 87 ? -9.079 -8.069 25.520 1.00 76.38 87 ASN A CA 1
ATOM 740 C C . ASN A 1 87 ? -9.142 -8.099 23.988 1.00 76.38 87 ASN A C 1
ATOM 742 O O . ASN A 1 87 ? -8.107 -8.208 23.340 1.00 76.38 87 ASN A O 1
ATOM 746 N N . LYS A 1 88 ? -10.336 -7.959 23.398 1.00 75.19 88 LYS A N 1
ATOM 747 C CA . LYS A 1 88 ? -10.485 -7.917 21.936 1.00 75.19 88 LYS A CA 1
ATOM 748 C C . LYS A 1 88 ? -9.814 -6.681 21.328 1.00 75.19 88 LYS A C 1
ATOM 750 O O . LYS A 1 88 ? -9.143 -6.804 20.307 1.00 75.19 88 LYS A O 1
ATOM 755 N N . VAL A 1 89 ? -9.969 -5.510 21.954 1.00 73.75 89 VAL A N 1
ATOM 756 C CA . VAL A 1 89 ? -9.304 -4.271 21.515 1.00 73.75 89 VAL A CA 1
ATOM 757 C C . VAL A 1 89 ? -7.788 -4.409 21.640 1.00 73.75 89 VAL A C 1
ATOM 759 O O . VAL A 1 89 ? -7.080 -4.092 20.690 1.00 73.75 89 VAL A O 1
ATOM 762 N N . LYS A 1 90 ? -7.291 -4.965 22.750 1.00 76.75 90 LYS A N 1
ATOM 763 C CA . LYS A 1 90 ? -5.866 -5.240 22.962 1.00 76.75 90 LYS A CA 1
ATOM 764 C C . LYS A 1 90 ? -5.295 -6.143 21.864 1.00 76.75 90 LYS A C 1
ATOM 766 O O . LYS A 1 90 ? -4.326 -5.762 21.212 1.00 76.75 90 LYS A O 1
ATOM 771 N N . SER A 1 91 ? -5.932 -7.279 21.586 1.00 74.56 91 SER A N 1
ATOM 772 C CA . SER A 1 91 ? -5.488 -8.177 20.512 1.00 74.56 91 SER A CA 1
ATOM 773 C C . SER A 1 91 ? -5.527 -7.507 19.136 1.00 74.56 91 SER A C 1
ATOM 775 O O . SER A 1 91 ? -4.623 -7.702 18.329 1.00 74.56 91 SER A O 1
ATOM 777 N N . ALA A 1 92 ? -6.532 -6.668 18.862 1.00 74.06 92 ALA A N 1
ATOM 778 C CA . ALA A 1 92 ? -6.568 -5.891 17.625 1.00 74.06 92 ALA A CA 1
ATOM 779 C C . ALA A 1 92 ? -5.393 -4.901 17.538 1.00 74.06 92 ALA A C 1
ATOM 781 O O . ALA A 1 92 ? -4.777 -4.785 16.481 1.00 74.06 92 ALA A O 1
ATOM 782 N N . THR A 1 93 ? -5.043 -4.222 18.636 1.00 73.44 93 THR A N 1
ATOM 783 C CA . THR A 1 93 ? -3.899 -3.295 18.667 1.00 73.44 93 THR A CA 1
ATOM 784 C C . THR A 1 93 ? -2.551 -3.998 18.508 1.00 73.44 93 THR A C 1
ATOM 786 O O . THR A 1 93 ? -1.677 -3.461 17.834 1.00 73.44 93 THR A O 1
ATOM 789 N N . GLU A 1 94 ? -2.392 -5.207 19.050 1.00 77.19 94 GLU A N 1
ATOM 790 C CA . GLU A 1 94 ? -1.177 -6.018 18.882 1.00 77.19 94 GLU A CA 1
ATOM 791 C C . GLU A 1 94 ? -0.974 -6.404 17.408 1.00 77.19 94 GLU A C 1
ATOM 793 O O . GLU A 1 94 ? 0.087 -6.141 16.841 1.00 77.19 94 GLU A O 1
ATOM 798 N N . ILE A 1 95 ? -2.025 -6.901 16.746 1.00 77.62 95 ILE A N 1
ATOM 799 C CA . ILE A 1 95 ? -1.991 -7.236 15.311 1.00 77.62 95 ILE A CA 1
ATOM 800 C C . ILE A 1 95 ? -1.693 -5.996 14.454 1.00 77.62 95 ILE A C 1
ATOM 802 O O . ILE A 1 95 ? -0.960 -6.074 13.469 1.00 77.62 95 ILE A O 1
ATOM 806 N N . LEU A 1 96 ? -2.247 -4.832 14.806 1.00 71.56 96 LEU A N 1
ATOM 807 C CA . LEU A 1 96 ? -1.937 -3.581 14.106 1.00 71.56 96 LEU A CA 1
ATOM 808 C C . LEU A 1 96 ? -0.459 -3.195 14.262 1.00 71.56 96 LEU A C 1
ATOM 810 O O . LEU A 1 96 ? 0.168 -2.804 13.278 1.00 71.56 96 LEU A O 1
ATOM 814 N N . GLY A 1 97 ? 0.110 -3.378 15.456 1.00 76.25 97 GLY A N 1
ATOM 815 C CA . GLY A 1 97 ? 1.541 -3.196 15.698 1.00 76.25 97 GLY A CA 1
ATOM 816 C C . GLY A 1 97 ? 2.404 -4.113 14.827 1.00 76.25 97 GLY A C 1
ATOM 817 O O . GLY A 1 97 ? 3.385 -3.659 14.235 1.00 76.25 97 GLY A O 1
ATOM 818 N N . GLU A 1 98 ? 2.006 -5.377 14.665 1.00 83.75 98 GLU A N 1
ATOM 819 C CA . GLU A 1 98 ? 2.676 -6.310 13.750 1.00 83.75 98 GLU A CA 1
ATOM 820 C C . GLU A 1 98 ? 2.585 -5.850 12.288 1.00 83.75 98 GLU A C 1
ATOM 822 O O . GLU A 1 98 ? 3.583 -5.877 11.564 1.00 83.75 98 GLU A O 1
ATOM 827 N N . ILE A 1 99 ? 1.416 -5.380 11.841 1.00 80.81 99 ILE A N 1
ATOM 828 C CA . ILE A 1 99 ? 1.235 -4.849 10.482 1.00 80.81 99 ILE A CA 1
ATOM 829 C C . ILE A 1 99 ? 2.179 -3.672 10.231 1.00 80.81 99 ILE A C 1
ATOM 831 O O . ILE A 1 99 ? 2.812 -3.609 9.174 1.00 80.81 99 ILE A O 1
ATOM 835 N N . ASP A 1 100 ? 2.291 -2.743 11.177 1.00 79.00 100 ASP A N 1
ATOM 836 C CA . ASP A 1 100 ? 3.163 -1.580 11.026 1.00 79.00 100 ASP A CA 1
ATOM 837 C C . ASP A 1 100 ? 4.647 -1.965 11.065 1.00 79.00 100 ASP A C 1
ATOM 839 O O . ASP A 1 100 ? 5.429 -1.458 10.253 1.00 79.00 100 ASP A O 1
ATOM 843 N N . HIS A 1 101 ? 5.023 -2.943 11.893 1.00 84.69 101 HIS A N 1
ATOM 844 C CA . HIS A 1 101 ? 6.347 -3.562 11.842 1.00 84.69 101 HIS A CA 1
ATOM 845 C C . HIS A 1 101 ? 6.647 -4.137 10.446 1.00 84.69 101 HIS A C 1
ATOM 847 O O . HIS A 1 101 ? 7.677 -3.816 9.848 1.00 84.69 101 HIS A O 1
ATOM 853 N N . TYR A 1 102 ? 5.732 -4.925 9.871 1.00 84.56 102 TYR A N 1
ATOM 854 C CA . TYR A 1 102 ? 5.929 -5.508 8.541 1.00 84.56 102 TYR A CA 1
ATOM 855 C C . TYR A 1 102 ? 5.938 -4.468 7.418 1.00 84.56 102 TYR A C 1
ATOM 857 O O . TYR A 1 102 ? 6.709 -4.611 6.469 1.00 84.56 102 TYR A O 1
ATOM 865 N N . LYS A 1 103 ? 5.145 -3.394 7.511 1.00 79.88 103 LYS A N 1
ATOM 866 C CA . LYS A 1 103 ? 5.213 -2.273 6.558 1.00 79.88 103 LYS A CA 1
ATOM 867 C C . LYS A 1 103 ? 6.573 -1.587 6.601 1.00 79.88 103 LYS A C 1
ATOM 869 O O . LYS A 1 103 ? 7.146 -1.324 5.544 1.00 79.88 103 LYS A O 1
ATOM 874 N N . LYS A 1 104 ? 7.097 -1.320 7.801 1.00 86.69 104 LYS A N 1
ATOM 875 C CA . LYS A 1 104 ? 8.428 -0.731 7.970 1.00 86.69 104 LYS A CA 1
ATOM 876 C C . LYS A 1 104 ? 9.495 -1.647 7.375 1.00 86.69 104 LYS A C 1
ATOM 878 O O . LYS A 1 104 ? 10.295 -1.198 6.558 1.00 86.69 104 LYS A O 1
ATOM 883 N N . ARG A 1 105 ? 9.424 -2.947 7.676 1.00 90.44 105 ARG A N 1
ATOM 884 C CA . ARG A 1 105 ? 10.346 -3.946 7.128 1.00 90.44 105 ARG A CA 1
ATOM 885 C C . ARG A 1 105 ? 10.279 -4.045 5.603 1.00 90.44 105 ARG A C 1
ATOM 887 O O . ARG A 1 105 ? 11.307 -4.165 4.948 1.00 90.44 105 ARG A O 1
ATOM 894 N N . LEU A 1 106 ? 9.083 -3.965 5.019 1.00 86.56 106 LEU A N 1
ATOM 895 C CA . LEU A 1 106 ? 8.906 -3.931 3.567 1.00 86.56 106 LEU A CA 1
ATOM 896 C C . LEU A 1 106 ? 9.564 -2.692 2.948 1.00 86.56 106 LEU A C 1
ATOM 898 O O . LEU A 1 106 ? 10.154 -2.792 1.876 1.00 86.56 106 LEU A O 1
ATOM 902 N N . GLN A 1 107 ? 9.456 -1.533 3.599 1.00 79.75 107 GLN A N 1
ATOM 903 C CA . GLN A 1 107 ? 10.077 -0.302 3.117 1.00 79.75 107 GLN A CA 1
ATOM 904 C C . GLN A 1 107 ? 11.607 -0.372 3.183 1.00 79.75 107 GLN A C 1
ATOM 906 O O . GLN A 1 107 ? 12.266 0.019 2.224 1.00 79.75 107 GLN A O 1
ATOM 911 N N . GLU A 1 108 ? 12.161 -0.922 4.265 1.00 88.00 108 GLU A N 1
ATOM 912 C CA . GLU A 1 108 ? 13.598 -1.205 4.388 1.00 88.00 108 GLU A CA 1
ATOM 913 C C . GLU A 1 108 ? 14.069 -2.121 3.257 1.00 88.00 108 GLU A C 1
ATOM 915 O O . GLU A 1 108 ? 14.952 -1.746 2.497 1.00 88.00 108 GLU A O 1
ATOM 920 N N . LEU A 1 109 ? 13.398 -3.258 3.051 1.00 86.69 109 LEU A N 1
ATOM 921 C CA . LEU A 1 109 ? 13.751 -4.203 1.989 1.00 86.69 109 LEU A CA 1
ATOM 922 C C . LEU A 1 109 ? 13.606 -3.608 0.585 1.00 86.69 109 LEU A C 1
ATOM 924 O O . LEU A 1 109 ? 14.381 -3.950 -0.301 1.00 86.69 109 LEU A O 1
ATOM 928 N N . LYS A 1 110 ? 12.635 -2.717 0.352 1.00 80.06 110 LYS A N 1
ATOM 929 C CA . LYS A 1 110 ? 12.535 -1.974 -0.914 1.00 80.06 110 LYS A CA 1
ATOM 930 C C . LYS A 1 110 ? 13.723 -1.042 -1.111 1.00 80.06 110 LYS A C 1
ATOM 932 O O . LYS A 1 110 ? 14.227 -0.959 -2.225 1.00 80.06 110 LYS A O 1
ATOM 937 N N . ASN A 1 111 ? 14.153 -0.344 -0.064 1.00 78.81 111 ASN A N 1
ATOM 938 C CA . ASN A 1 111 ? 15.321 0.527 -0.127 1.00 78.81 111 ASN A CA 1
ATOM 939 C C . ASN A 1 111 ? 16.595 -0.297 -0.348 1.00 78.81 111 ASN A C 1
ATOM 941 O O . ASN A 1 111 ? 17.378 0.030 -1.231 1.00 78.81 111 ASN A O 1
ATOM 945 N N . ASP A 1 112 ? 16.752 -1.412 0.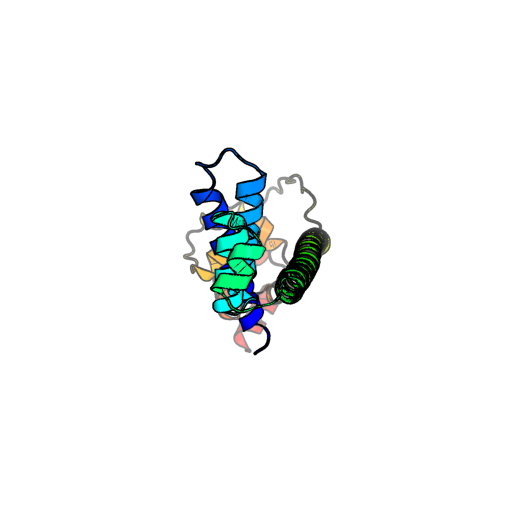363 1.00 80.31 112 ASP A N 1
ATOM 946 C CA . ASP A 1 112 ? 17.876 -2.333 0.194 1.00 80.31 112 ASP A CA 1
ATOM 947 C C . ASP A 1 112 ? 17.890 -2.942 -1.209 1.00 80.31 112 ASP A C 1
ATOM 949 O O . ASP A 1 112 ? 18.932 -2.983 -1.851 1.00 80.31 112 ASP A O 1
ATOM 953 N N . ALA A 1 113 ? 16.732 -3.350 -1.734 1.00 75.06 113 ALA A N 1
ATOM 954 C CA . ALA A 1 113 ? 16.605 -3.842 -3.100 1.00 75.06 113 ALA A CA 1
ATOM 955 C C . ALA A 1 113 ? 16.896 -2.751 -4.136 1.00 75.06 113 ALA A C 1
ATOM 957 O O . ALA A 1 113 ? 17.517 -3.054 -5.145 1.00 75.06 113 ALA A O 1
ATOM 958 N N . LYS A 1 114 ? 16.505 -1.491 -3.904 1.00 66.75 114 LYS A N 1
ATOM 959 C CA . LYS A 1 114 ? 16.918 -0.364 -4.757 1.00 66.75 114 LYS A CA 1
ATOM 960 C C . LYS A 1 114 ? 18.440 -0.191 -4.733 1.00 66.75 114 LYS A C 1
ATOM 962 O O . LYS A 1 114 ? 19.049 -0.108 -5.792 1.00 66.75 114 LYS A O 1
ATOM 967 N N . ASN A 1 115 ? 19.046 -0.234 -3.548 1.00 62.88 115 ASN A N 1
ATOM 968 C CA . ASN A 1 115 ? 20.493 -0.108 -3.359 1.00 62.88 115 ASN A CA 1
ATOM 969 C C . ASN A 1 115 ? 21.281 -1.309 -3.927 1.00 62.88 115 ASN A C 1
ATOM 971 O O . ASN A 1 115 ? 22.421 -1.150 -4.356 1.00 62.88 115 ASN A O 1
ATOM 975 N N . ALA A 1 116 ? 20.692 -2.510 -3.930 1.00 62.19 116 ALA A N 1
ATOM 976 C CA . ALA A 1 116 ? 21.317 -3.745 -4.408 1.00 62.19 116 ALA A CA 1
ATOM 977 C C . ALA A 1 116 ? 21.078 -4.009 -5.905 1.00 62.19 116 ALA A C 1
ATOM 979 O O . ALA A 1 116 ? 21.973 -4.499 -6.589 1.00 62.19 116 ALA A O 1
ATOM 980 N N . ALA A 1 117 ? 19.890 -3.685 -6.428 1.00 53.41 117 ALA A N 1
ATOM 981 C CA . ALA A 1 117 ? 19.573 -3.785 -7.855 1.00 53.41 117 ALA A CA 1
ATOM 982 C C . ALA A 1 117 ? 20.235 -2.666 -8.669 1.00 53.41 117 ALA A C 1
ATOM 984 O O . ALA A 1 117 ? 20.429 -2.821 -9.873 1.00 53.41 117 ALA A O 1
ATOM 985 N N . PHE A 1 118 ? 20.622 -1.573 -8.011 1.00 46.25 118 PHE A N 1
ATOM 986 C CA . PHE A 1 118 ? 21.349 -0.475 -8.613 1.00 46.25 118 PHE A CA 1
ATOM 987 C C . PHE A 1 118 ? 22.403 0.063 -7.642 1.00 46.25 118 PHE A C 1
ATOM 989 O O . PHE A 1 118 ? 22.080 0.876 -6.775 1.00 46.25 118 PHE A O 1
ATOM 996 N N . PRO A 1 119 ? 23.696 -0.237 -7.847 1.00 44.41 119 PRO A N 1
ATOM 997 C CA . PRO A 1 119 ? 24.736 0.685 -7.443 1.00 44.41 119 PRO A CA 1
ATOM 998 C C . PRO A 1 119 ? 24.693 1.889 -8.398 1.00 44.41 119 PRO A C 1
ATOM 1000 O O . PRO A 1 119 ? 25.682 2.193 -9.060 1.00 44.41 119 PRO A O 1
ATOM 1003 N N . ILE A 1 120 ? 23.568 2.614 -8.459 1.00 47.62 120 ILE A N 1
ATOM 1004 C CA . ILE A 1 120 ? 23.614 4.026 -8.822 1.00 47.62 120 ILE A CA 1
ATOM 1005 C C . ILE A 1 120 ? 24.240 4.673 -7.587 1.00 47.62 120 ILE A C 1
ATOM 1007 O O . ILE A 1 120 ? 23.582 5.257 -6.726 1.00 47.62 120 ILE A O 1
ATOM 1011 N N . LYS A 1 121 ? 25.572 4.543 -7.478 1.00 42.12 121 LYS A N 1
ATOM 1012 C CA . LYS A 1 121 ? 26.371 5.607 -6.877 1.00 42.12 121 LYS A CA 1
ATOM 1013 C C . LYS A 1 121 ? 25.763 6.899 -7.408 1.00 42.12 121 LYS A C 1
ATOM 1015 O O . LYS A 1 121 ? 25.403 6.947 -8.582 1.00 42.12 121 LYS A O 1
ATOM 1020 N N . LYS A 1 122 ? 25.687 7.939 -6.581 1.00 42.38 122 LYS A N 1
ATOM 1021 C CA . LYS A 1 122 ? 25.751 9.308 -7.091 1.00 42.38 122 LYS A CA 1
ATOM 1022 C C . LYS A 1 122 ? 26.936 9.350 -8.061 1.00 42.38 122 LYS A C 1
ATOM 1024 O O . LYS A 1 122 ? 28.078 9.503 -7.642 1.00 42.38 122 LYS A O 1
ATOM 1029 N N . MET A 1 123 ? 26.685 9.041 -9.325 1.00 43.56 123 MET A N 1
ATOM 1030 C CA . MET A 1 123 ? 27.649 9.105 -10.389 1.00 43.56 123 MET A CA 1
ATOM 1031 C C . MET A 1 123 ? 27.632 10.585 -10.663 1.00 43.56 123 MET A C 1
ATOM 1033 O O . MET A 1 123 ? 26.735 11.105 -11.321 1.00 43.56 123 MET A O 1
ATOM 1037 N N . GLU A 1 124 ? 28.577 11.280 -10.031 1.00 38.97 124 GLU A N 1
ATOM 1038 C CA . GLU A 1 124 ? 29.099 12.500 -10.611 1.00 38.97 124 GLU A CA 1
ATOM 1039 C C . GLU A 1 124 ? 29.201 12.235 -12.105 1.00 38.97 124 GLU A C 1
ATOM 1041 O O . GLU A 1 124 ? 29.886 11.299 -12.536 1.00 38.97 124 GLU A O 1
ATOM 1046 N N . ILE A 1 125 ? 28.393 12.973 -12.859 1.00 45.97 125 ILE A N 1
ATOM 1047 C CA . ILE A 1 125 ? 28.358 12.919 -14.305 1.00 45.97 125 ILE A CA 1
ATOM 1048 C C . ILE A 1 125 ? 29.786 13.248 -14.724 1.00 45.97 125 ILE A C 1
ATOM 1050 O O . ILE A 1 125 ? 30.181 14.410 -14.782 1.00 45.97 125 ILE A O 1
ATOM 1054 N N . LYS A 1 126 ? 30.594 12.221 -14.996 1.00 45.06 126 LYS A N 1
ATOM 1055 C CA . LYS A 1 126 ? 31.703 12.384 -15.918 1.00 45.06 126 LYS A CA 1
ATOM 1056 C C . LYS A 1 126 ? 31.002 12.710 -17.218 1.00 45.06 126 LYS A C 1
ATOM 1058 O O . LYS A 1 126 ? 30.456 11.801 -17.843 1.00 45.06 126 LYS A O 1
ATOM 1063 N N . LEU A 1 127 ? 30.924 14.007 -17.519 1.00 44.19 127 LEU A N 1
ATOM 1064 C CA . LEU A 1 127 ? 30.565 14.556 -18.817 1.00 44.19 127 LEU A CA 1
ATOM 1065 C C . LEU A 1 127 ? 31.371 13.760 -19.835 1.00 44.19 127 LEU A C 1
ATOM 1067 O O . LEU A 1 127 ? 32.552 13.998 -20.059 1.00 44.19 127 LEU A O 1
ATOM 1071 N N . THR A 1 128 ? 30.754 12.700 -20.334 1.00 48.25 128 THR A N 1
ATOM 1072 C CA . THR A 1 128 ? 31.241 11.989 -21.492 1.00 48.25 128 THR A CA 1
ATOM 1073 C C . THR A 1 128 ? 30.832 12.903 -22.627 1.00 48.25 128 THR A C 1
ATOM 1075 O O . THR A 1 128 ? 29.688 13.350 -22.666 1.00 48.25 128 THR A O 1
ATOM 1078 N N . GLU A 1 129 ? 31.784 13.239 -23.489 1.00 57.22 129 GLU A N 1
ATOM 1079 C CA . GLU A 1 129 ? 31.693 14.219 -24.585 1.00 57.22 129 GLU A CA 1
ATOM 1080 C C . GLU A 1 129 ? 30.662 13.843 -25.675 1.00 57.22 129 GLU A C 1
ATOM 1082 O O . GLU A 1 129 ? 30.695 14.353 -26.789 1.00 57.22 129 GLU A O 1
ATOM 1087 N N . ASP A 1 130 ? 29.751 12.924 -25.362 1.00 67.31 130 ASP A N 1
ATOM 1088 C CA . ASP A 1 130 ? 28.728 12.374 -26.227 1.00 67.31 130 ASP A CA 1
ATOM 1089 C C . ASP A 1 130 ? 27.413 13.148 -26.026 1.00 67.31 130 ASP A C 1
ATOM 1091 O O . ASP A 1 130 ? 26.718 12.934 -25.021 1.00 67.31 130 ASP A O 1
ATOM 1095 N N . PRO A 1 131 ? 27.066 14.063 -26.949 1.00 72.75 131 PRO A N 1
ATOM 1096 C CA . PRO A 1 131 ? 25.908 14.937 -26.805 1.00 72.75 131 PRO A CA 1
ATOM 1097 C C . PRO A 1 131 ? 24.591 14.162 -26.745 1.00 72.75 131 PRO A C 1
ATOM 1099 O O . PRO A 1 131 ? 23.623 14.678 -26.198 1.00 72.75 131 PRO A O 1
ATOM 1102 N N . ASP A 1 132 ? 24.538 12.922 -27.244 1.00 77.50 132 ASP A N 1
ATOM 1103 C CA . ASP A 1 132 ? 23.310 12.130 -27.225 1.00 77.50 132 ASP A CA 1
ATOM 1104 C C . ASP A 1 132 ? 22.971 11.617 -25.825 1.00 77.50 132 ASP A C 1
ATOM 1106 O O . ASP A 1 132 ? 21.799 11.487 -25.481 1.00 77.50 132 ASP A O 1
ATOM 1110 N N . ARG A 1 133 ? 23.967 11.367 -24.968 1.00 80.31 133 ARG A N 1
ATOM 1111 C CA . ARG A 1 133 ? 23.738 10.787 -23.633 1.00 80.31 133 ARG A CA 1
ATOM 1112 C C . ARG A 1 133 ? 23.112 11.763 -22.643 1.00 80.31 133 ARG A C 1
ATOM 1114 O O . ARG A 1 133 ? 22.425 11.322 -21.719 1.00 80.31 133 ARG A O 1
ATOM 1121 N N . SER A 1 134 ? 23.331 13.062 -22.825 1.00 81.50 134 SER A N 1
ATOM 1122 C CA . SER A 1 134 ? 22.736 14.115 -21.995 1.00 81.50 134 SER A CA 1
ATOM 1123 C C . SER A 1 134 ? 21.330 14.518 -22.446 1.00 81.50 134 SER A C 1
ATOM 1125 O O . SER A 1 134 ? 20.641 15.199 -21.687 1.00 81.50 134 SER A O 1
ATOM 1127 N N . ARG A 1 135 ? 20.873 14.081 -23.630 1.00 85.50 135 ARG A N 1
ATOM 1128 C CA . ARG A 1 135 ? 19.534 14.410 -24.141 1.00 85.50 135 ARG A CA 1
ATOM 1129 C C . ARG A 1 135 ? 18.447 13.848 -23.233 1.00 85.50 135 ARG A C 1
ATOM 1131 O O . ARG A 1 135 ? 18.488 12.679 -22.831 1.00 85.50 135 ARG A O 1
ATOM 1138 N N . ILE A 1 136 ? 17.458 14.689 -22.948 1.00 85.75 136 ILE A N 1
ATOM 1139 C CA . ILE A 1 136 ? 16.301 14.348 -22.125 1.00 85.75 136 ILE A CA 1
ATOM 1140 C C . ILE A 1 136 ? 15.321 13.519 -22.960 1.00 85.75 136 ILE A C 1
ATOM 1142 O O . ILE A 1 136 ? 14.978 13.883 -24.083 1.00 85.75 136 ILE A O 1
ATOM 1146 N N . LEU A 1 137 ? 14.837 12.406 -22.404 1.00 86.00 137 LEU A N 1
ATOM 1147 C CA . LEU A 1 137 ? 13.907 11.498 -23.087 1.00 86.00 137 LEU A CA 1
ATOM 1148 C C . LEU A 1 137 ? 12.613 12.216 -23.498 1.00 86.00 137 LEU A C 1
ATOM 1150 O O . LEU A 1 137 ? 12.109 11.996 -24.591 1.00 86.00 137 LEU A O 1
ATOM 1154 N N . GLN A 1 138 ? 12.100 13.103 -22.643 1.00 80.12 138 GLN A N 1
ATOM 1155 C CA . GLN A 1 138 ? 10.865 13.861 -22.882 1.00 80.12 138 GLN A CA 1
ATOM 1156 C C . GLN A 1 138 ? 11.012 14.994 -23.911 1.00 80.12 138 GLN A C 1
ATOM 1158 O O . GLN A 1 138 ? 10.003 15.498 -24.389 1.00 80.12 138 GLN A O 1
ATOM 1163 N N . GLU A 1 139 ? 12.240 15.386 -24.258 1.00 82.25 139 GLU A N 1
ATOM 1164 C CA . GLU A 1 139 ? 12.511 16.396 -25.293 1.00 82.25 139 GLU A CA 1
ATOM 1165 C C . GLU A 1 139 ? 12.669 15.773 -26.689 1.00 82.25 139 GLU A C 1
ATOM 1167 O O . GLU A 1 139 ? 12.832 16.483 -27.682 1.00 82.25 139 GLU A O 1
ATOM 1172 N N . SER A 1 140 ? 12.622 14.441 -26.784 1.00 83.69 140 SER A N 1
ATOM 1173 C CA . SER A 1 140 ? 12.572 13.739 -28.062 1.00 83.69 140 SER A CA 1
ATOM 1174 C C . SER A 1 140 ? 11.306 14.108 -28.840 1.00 83.69 140 SER A C 1
ATOM 1176 O O . SER A 1 140 ? 10.228 14.288 -28.276 1.00 83.69 140 SER A O 1
ATOM 1178 N N . THR A 1 141 ? 11.427 14.158 -30.168 1.00 86.88 141 THR A N 1
ATOM 1179 C CA . THR A 1 141 ? 10.268 14.320 -31.065 1.00 86.88 141 THR A CA 1
ATOM 1180 C C . THR A 1 141 ? 9.481 13.018 -31.249 1.00 86.88 141 THR A C 1
ATOM 1182 O O . THR A 1 141 ? 8.412 13.014 -31.862 1.00 86.88 141 THR A O 1
ATOM 1185 N N . PHE A 1 142 ? 9.983 11.907 -30.702 1.00 90.38 142 PHE A N 1
ATOM 1186 C CA . PHE A 1 142 ? 9.294 10.630 -30.692 1.00 90.38 142 PHE A CA 1
ATOM 1187 C C . PHE A 1 142 ? 8.080 10.676 -29.758 1.00 90.38 142 PHE A C 1
ATOM 1189 O O . PHE A 1 142 ? 8.183 10.965 -28.566 1.00 90.38 142 PHE A O 1
ATOM 1196 N N . VAL A 1 143 ? 6.908 10.335 -30.293 1.00 90.31 143 VAL A N 1
ATOM 1197 C CA . VAL A 1 143 ? 5.666 10.327 -29.516 1.00 90.31 143 VAL A CA 1
ATOM 1198 C C . VAL A 1 143 ? 5.571 9.038 -28.706 1.00 90.31 143 VAL A C 1
ATOM 1200 O O . VAL A 1 143 ? 5.204 7.982 -29.224 1.00 90.31 143 VAL A O 1
ATOM 1203 N N . PHE A 1 144 ? 5.875 9.137 -27.414 1.00 92.56 144 PHE A N 1
ATOM 1204 C CA . PHE A 1 144 ? 5.708 8.034 -26.474 1.00 92.56 144 PHE A CA 1
ATOM 1205 C C . PHE A 1 144 ? 4.244 7.805 -26.094 1.00 92.56 144 PHE A C 1
ATOM 1207 O O . PHE A 1 144 ? 3.447 8.732 -25.944 1.00 92.56 144 PHE A O 1
ATOM 1214 N N . SER A 1 145 ? 3.900 6.545 -25.849 1.00 93.19 145 SER A N 1
ATOM 1215 C CA . SER A 1 145 ? 2.653 6.176 -25.200 1.00 93.19 145 SER A CA 1
ATOM 1216 C C . SER A 1 145 ? 2.685 6.556 -23.719 1.00 93.19 145 SER A C 1
ATOM 1218 O O . SER A 1 145 ? 3.726 6.503 -23.059 1.00 93.19 145 SER A O 1
ATOM 1220 N N . ASN A 1 146 ? 1.513 6.834 -23.140 1.00 92.00 146 ASN A N 1
ATOM 1221 C CA . ASN A 1 146 ? 1.396 7.093 -21.698 1.00 92.00 146 ASN A CA 1
ATOM 1222 C C . ASN A 1 146 ? 2.003 5.961 -20.854 1.00 92.00 146 ASN A C 1
ATOM 1224 O O . ASN A 1 146 ? 2.574 6.206 -19.797 1.00 92.00 146 ASN A O 1
ATOM 1228 N N . LYS A 1 147 ? 1.918 4.709 -21.327 1.00 91.69 147 LYS A N 1
ATOM 1229 C CA . LYS A 1 147 ? 2.503 3.555 -20.632 1.00 91.69 147 LYS A CA 1
ATOM 1230 C C . LYS A 1 147 ? 4.028 3.628 -20.589 1.00 91.69 147 LYS A C 1
ATOM 1232 O O . LYS A 1 147 ? 4.601 3.258 -19.571 1.00 91.69 147 LYS A O 1
ATOM 1237 N N . MET A 1 148 ? 4.667 4.088 -21.664 1.00 92.25 148 MET A N 1
ATOM 1238 C CA . MET A 1 148 ? 6.117 4.259 -21.705 1.00 92.25 148 MET A CA 1
ATOM 1239 C C . MET A 1 148 ? 6.565 5.441 -20.846 1.00 92.25 148 MET A C 1
ATOM 1241 O O . MET A 1 148 ? 7.520 5.312 -20.088 1.00 92.25 148 MET A O 1
ATOM 1245 N N . LEU A 1 149 ? 5.832 6.557 -20.886 1.00 90.50 149 LEU A N 1
ATOM 1246 C CA . LEU A 1 149 ? 6.117 7.711 -20.030 1.00 90.50 149 LEU A CA 1
ATOM 1247 C C . LEU A 1 149 ? 6.017 7.355 -18.542 1.00 90.50 149 LEU A C 1
ATOM 1249 O O . LEU A 1 149 ? 6.907 7.701 -17.768 1.00 90.50 149 LEU A O 1
ATOM 1253 N N . HIS A 1 150 ? 4.982 6.608 -18.145 1.00 90.25 150 HIS A N 1
ATOM 1254 C CA . HIS A 1 150 ? 4.877 6.087 -16.781 1.00 90.25 150 HIS A CA 1
ATOM 1255 C C . HIS A 1 150 ? 6.010 5.119 -16.444 1.00 90.25 150 HIS A C 1
ATOM 1257 O O . HIS A 1 150 ? 6.564 5.203 -15.357 1.00 90.25 150 HIS A O 1
ATOM 1263 N N . PHE A 1 151 ? 6.392 4.242 -17.374 1.00 90.62 151 PHE A N 1
ATOM 1264 C CA . PHE A 1 151 ? 7.517 3.333 -17.174 1.00 90.62 151 PHE A CA 1
ATOM 1265 C C . PHE A 1 151 ? 8.836 4.084 -16.925 1.00 90.62 151 PHE A C 1
ATOM 1267 O O . PHE A 1 151 ? 9.579 3.719 -16.017 1.00 90.62 151 PHE A O 1
ATOM 1274 N N . PHE A 1 152 ? 9.117 5.148 -17.684 1.00 90.31 152 PHE A N 1
ATOM 1275 C CA . PHE A 1 152 ? 10.284 5.997 -17.439 1.00 90.31 152 PHE A CA 1
ATOM 1276 C C . PHE A 1 152 ? 10.194 6.723 -16.097 1.00 90.31 152 PHE A C 1
ATOM 1278 O O . PHE A 1 152 ? 11.178 6.745 -15.364 1.00 90.31 152 PHE A O 1
ATOM 1285 N N . ALA A 1 153 ? 9.021 7.256 -15.742 1.00 86.62 153 ALA A N 1
ATOM 1286 C CA . ALA A 1 153 ? 8.810 7.930 -14.463 1.00 86.62 153 ALA A CA 1
ATOM 1287 C C . ALA A 1 153 ? 8.990 6.986 -13.260 1.00 86.62 153 ALA A C 1
ATOM 1289 O O . ALA A 1 153 ? 9.653 7.352 -12.295 1.00 86.62 153 ALA A O 1
ATOM 1290 N N . ASP A 1 154 ? 8.464 5.759 -13.335 1.00 86.19 154 ASP A N 1
ATOM 1291 C CA . ASP A 1 154 ? 8.584 4.739 -12.282 1.00 86.19 154 ASP A CA 1
ATOM 1292 C C . ASP A 1 154 ? 10.042 4.318 -12.032 1.00 86.19 154 ASP A C 1
ATOM 1294 O O . ASP A 1 154 ? 10.389 3.883 -10.930 1.00 86.19 154 ASP A O 1
ATOM 1298 N N . LEU A 1 155 ? 10.888 4.427 -13.061 1.00 83.62 155 LEU A N 1
ATOM 1299 C CA . LEU A 1 155 ? 12.320 4.140 -13.007 1.00 83.62 155 LEU A CA 1
ATOM 1300 C C . LEU A 1 155 ? 13.190 5.395 -12.847 1.00 83.62 155 LEU A C 1
ATOM 1302 O O . LEU A 1 155 ? 14.411 5.265 -12.836 1.00 83.62 155 LEU A O 1
ATOM 1306 N N . GLU A 1 156 ? 12.581 6.580 -12.730 1.00 85.75 156 GLU A N 1
ATOM 1307 C CA . GLU A 1 156 ? 13.272 7.877 -12.640 1.00 85.75 156 GLU A CA 1
ATOM 1308 C C . GLU A 1 156 ? 14.287 8.088 -13.790 1.00 85.75 156 GLU A C 1
ATOM 1310 O O . GLU A 1 156 ? 15.384 8.624 -13.615 1.00 85.75 156 GLU A O 1
ATOM 1315 N N . LEU A 1 157 ? 13.918 7.637 -14.997 1.00 88.06 157 LEU A N 1
ATOM 1316 C CA . LEU A 1 157 ? 14.712 7.789 -16.215 1.00 88.06 157 LEU A CA 1
ATOM 1317 C C . LEU A 1 157 ? 14.380 9.118 -16.892 1.00 88.06 157 LEU A C 1
ATOM 1319 O O . LEU A 1 157 ? 13.270 9.327 -17.384 1.00 88.06 157 LEU A O 1
ATOM 1323 N N . HIS A 1 158 ? 15.370 10.000 -16.954 1.00 86.56 158 HIS A N 1
ATOM 1324 C CA . HIS A 1 158 ? 15.258 11.340 -17.519 1.00 86.56 158 HIS A CA 1
ATOM 1325 C C . HIS A 1 158 ? 16.083 11.511 -18.795 1.00 86.56 158 HIS A C 1
ATOM 1327 O O . HIS A 1 158 ? 15.650 12.243 -19.681 1.00 86.56 158 HIS A O 1
ATOM 1333 N N . THR A 1 159 ? 17.225 10.828 -18.935 1.00 89.06 159 THR A N 1
ATOM 1334 C CA . THR A 1 159 ? 18.130 10.981 -20.089 1.00 89.06 159 THR A CA 1
ATOM 1335 C C . THR A 1 159 ? 18.377 9.681 -20.856 1.00 89.06 159 THR A C 1
ATOM 1337 O O . THR A 1 159 ? 18.214 8.576 -20.331 1.00 89.06 159 THR A O 1
ATOM 1340 N N . ILE A 1 160 ? 18.820 9.807 -22.113 1.00 88.94 160 ILE A N 1
ATOM 1341 C CA . ILE A 1 160 ? 19.252 8.666 -22.939 1.00 88.94 160 ILE A CA 1
ATOM 1342 C C . ILE A 1 160 ? 20.405 7.910 -22.267 1.00 88.94 160 ILE A C 1
ATOM 1344 O O . ILE A 1 160 ? 20.438 6.681 -22.315 1.00 88.94 160 ILE A O 1
ATOM 1348 N N . GLY A 1 161 ? 21.327 8.616 -21.604 1.00 86.31 161 GLY A N 1
ATOM 1349 C CA . GLY A 1 161 ? 22.432 8.003 -20.867 1.00 86.31 161 GLY A CA 1
ATOM 1350 C C . GLY A 1 161 ? 21.945 7.033 -19.790 1.00 86.31 161 GLY A C 1
ATOM 1351 O O . GLY A 1 161 ? 22.363 5.878 -19.785 1.00 86.31 161 GLY A O 1
ATOM 1352 N N . GLN A 1 162 ? 20.996 7.463 -18.954 1.00 86.62 162 GLN A N 1
ATOM 1353 C CA . GLN A 1 162 ? 20.404 6.615 -17.911 1.00 86.62 162 GLN A CA 1
ATOM 1354 C C . GLN A 1 162 ? 19.692 5.393 -18.505 1.00 86.62 162 GLN A C 1
ATOM 1356 O O . GLN A 1 162 ? 19.798 4.282 -17.989 1.00 86.62 162 GLN A O 1
ATOM 1361 N N . LEU A 1 163 ? 18.992 5.580 -19.626 1.00 90.75 163 LEU A N 1
ATOM 1362 C CA . LEU A 1 163 ? 18.324 4.488 -20.330 1.00 90.75 163 LEU A CA 1
ATOM 1363 C C . LEU A 1 163 ? 19.326 3.470 -20.908 1.00 90.75 163 LEU A C 1
ATOM 1365 O O . LEU A 1 163 ? 19.077 2.265 -20.851 1.00 90.75 163 LEU A O 1
ATOM 1369 N N . ALA A 1 164 ? 20.453 3.939 -21.448 1.00 89.12 164 ALA A N 1
ATOM 1370 C CA . ALA A 1 164 ? 21.495 3.112 -22.058 1.00 89.12 164 ALA A CA 1
ATOM 1371 C C . ALA A 1 164 ? 22.348 2.330 -21.043 1.00 89.12 164 ALA A C 1
ATOM 1373 O O . ALA A 1 164 ? 22.975 1.333 -21.407 1.00 89.12 164 ALA A O 1
ATOM 1374 N N . GLU A 1 165 ? 22.368 2.745 -19.776 1.00 88.25 165 GLU A N 1
ATOM 1375 C CA . GLU A 1 165 ? 23.039 2.008 -18.697 1.00 88.25 165 GLU A CA 1
ATOM 1376 C C . GLU A 1 165 ? 22.335 0.692 -18.352 1.00 88.25 165 GLU A C 1
ATOM 1378 O O . GLU A 1 165 ? 22.982 -0.256 -17.902 1.00 88.25 165 GLU A O 1
ATOM 1383 N N . ILE A 1 166 ? 21.027 0.597 -18.604 1.00 88.44 166 ILE A N 1
ATOM 1384 C CA . ILE A 1 166 ? 20.259 -0.626 -18.383 1.00 88.44 166 ILE A CA 1
ATOM 1385 C C . ILE A 1 166 ? 20.570 -1.613 -19.519 1.00 88.44 166 ILE A C 1
ATOM 1387 O O . ILE A 1 166 ? 20.237 -1.352 -20.680 1.00 88.44 166 ILE A O 1
ATOM 1391 N N . PRO A 1 167 ? 21.138 -2.801 -19.228 1.00 87.94 167 PRO A N 1
ATOM 1392 C CA . PRO A 1 167 ? 21.341 -3.810 -20.256 1.00 87.94 167 PRO A CA 1
ATOM 1393 C C . PRO A 1 167 ? 20.006 -4.185 -20.902 1.00 87.94 167 PRO A C 1
ATOM 1395 O O . PRO A 1 167 ? 19.040 -4.486 -20.204 1.00 87.94 167 PRO A O 1
ATOM 1398 N N . LEU A 1 168 ? 19.956 -4.252 -22.235 1.00 88.94 168 LEU A N 1
ATOM 1399 C CA . LEU A 1 168 ? 18.726 -4.563 -22.980 1.00 88.94 168 LEU A CA 1
ATOM 1400 C C . LEU A 1 168 ? 18.038 -5.856 -22.508 1.00 88.94 168 LEU A C 1
ATOM 1402 O O . LEU A 1 168 ? 16.810 -5.970 -22.478 1.00 88.94 168 LEU A O 1
ATOM 1406 N N . ASN A 1 169 ? 18.833 -6.844 -22.096 1.00 85.69 169 ASN A N 1
ATOM 1407 C CA . ASN A 1 169 ? 18.318 -8.097 -21.566 1.00 85.69 169 ASN A CA 1
ATOM 1408 C C . ASN A 1 169 ? 17.701 -7.958 -20.175 1.00 85.69 169 ASN A C 1
ATOM 1410 O O . ASN A 1 169 ? 16.976 -8.859 -19.807 1.00 85.69 169 ASN A O 1
ATOM 1414 N N . ASN A 1 170 ? 17.907 -6.881 -19.422 1.00 88.44 170 ASN A N 1
ATOM 1415 C CA . ASN A 1 170 ? 17.353 -6.724 -18.075 1.00 88.44 170 ASN A CA 1
ATOM 1416 C C . ASN A 1 170 ? 15.960 -6.087 -18.081 1.00 88.44 170 ASN A C 1
ATOM 1418 O O . ASN A 1 170 ? 15.247 -6.188 -17.088 1.00 88.44 170 ASN A O 1
ATOM 1422 N N . PHE A 1 171 ? 15.519 -5.500 -19.201 1.00 86.25 171 PHE A N 1
ATOM 1423 C CA . PHE A 1 171 ? 14.226 -4.816 -19.242 1.00 86.25 171 PHE A CA 1
ATOM 1424 C C . PHE A 1 171 ? 13.029 -5.735 -18.943 1.00 86.25 171 PHE A C 1
ATOM 1426 O O . PHE A 1 171 ? 12.039 -5.285 -18.377 1.00 86.25 171 PHE A O 1
ATOM 1433 N N . HIS A 1 172 ? 13.117 -7.035 -19.253 1.00 83.69 172 HIS A N 1
ATOM 1434 C CA . HIS A 1 172 ? 12.046 -7.997 -18.948 1.00 83.69 172 HIS A CA 1
ATOM 1435 C C . HIS A 1 172 ? 11.847 -8.250 -17.443 1.00 83.69 172 HIS A C 1
ATOM 1437 O O . HIS A 1 172 ? 10.819 -8.806 -17.057 1.00 83.69 172 HIS A O 1
ATOM 1443 N N . LEU A 1 173 ? 12.815 -7.863 -16.604 1.00 84.88 173 LEU A N 1
ATOM 1444 C CA . LEU A 1 173 ? 12.727 -7.983 -15.149 1.00 84.88 173 LEU A CA 1
ATOM 1445 C C . LEU A 1 173 ? 11.825 -6.899 -14.546 1.00 84.88 173 LEU A C 1
ATOM 1447 O O . LEU A 1 173 ? 11.299 -7.080 -13.447 1.00 84.88 173 LEU A O 1
ATOM 1451 N N . PHE A 1 174 ? 11.606 -5.786 -15.256 1.00 86.62 174 PHE A N 1
ATOM 1452 C CA . PHE A 1 174 ? 10.746 -4.721 -14.761 1.00 86.62 174 PHE A CA 1
ATOM 1453 C C . PHE A 1 174 ? 9.274 -5.077 -14.918 1.00 86.62 174 PHE A C 1
ATOM 1455 O O . PHE A 1 174 ? 8.770 -5.438 -15.988 1.00 86.62 174 PHE A O 1
ATOM 1462 N N . ARG A 1 175 ? 8.542 -4.918 -13.816 1.00 80.75 175 ARG A N 1
ATOM 1463 C CA . ARG A 1 175 ? 7.098 -5.104 -13.802 1.00 80.75 175 ARG A CA 1
ATOM 1464 C C . ARG A 1 175 ? 6.451 -4.105 -14.760 1.00 80.75 175 ARG A C 1
ATOM 1466 O O . ARG A 1 175 ? 6.688 -2.912 -14.679 1.00 80.75 175 ARG A O 1
ATOM 1473 N N . GLY A 1 176 ? 5.601 -4.612 -15.648 1.00 81.56 176 GLY A N 1
ATOM 1474 C CA . GLY A 1 176 ? 4.898 -3.787 -16.630 1.00 81.56 176 GLY A CA 1
ATOM 1475 C C . GLY A 1 176 ? 5.618 -3.668 -17.971 1.00 81.56 176 GLY A C 1
ATOM 1476 O O . GLY A 1 176 ? 4.933 -3.430 -18.959 1.00 81.56 176 GLY A O 1
ATOM 1477 N N . PHE A 1 177 ? 6.922 -3.961 -18.057 1.00 88.06 177 PHE A N 1
ATOM 1478 C CA . PHE A 1 177 ? 7.649 -3.978 -19.327 1.00 88.06 177 PHE A CA 1
ATOM 1479 C C . PHE A 1 177 ? 7.268 -5.213 -20.156 1.00 88.06 177 PHE A C 1
ATOM 1481 O O . PHE A 1 177 ? 7.784 -6.319 -19.988 1.00 88.06 177 PHE A O 1
ATOM 1488 N N . LYS A 1 178 ? 6.267 -5.037 -21.022 1.00 87.75 178 LYS A N 1
ATOM 1489 C CA . LYS A 1 178 ? 5.717 -6.074 -21.906 1.00 87.75 178 LYS A CA 1
ATOM 1490 C C . LYS A 1 178 ? 6.152 -5.850 -23.352 1.00 87.75 178 LYS A C 1
ATOM 1492 O O . LYS A 1 178 ? 6.736 -4.825 -23.687 1.00 87.75 178 LYS A O 1
ATOM 1497 N N . MET A 1 179 ? 5.811 -6.798 -24.224 1.00 88.62 179 MET A N 1
ATOM 1498 C CA . MET A 1 179 ? 6.175 -6.780 -25.646 1.00 88.62 179 MET A CA 1
ATOM 1499 C C . MET A 1 179 ? 5.854 -5.447 -26.343 1.00 88.62 179 MET A C 1
ATOM 1501 O O . MET A 1 179 ? 6.653 -4.977 -27.142 1.00 88.62 179 MET A O 1
ATOM 1505 N N . GLN A 1 180 ? 4.736 -4.798 -25.999 1.00 88.62 180 GLN A N 1
ATOM 1506 C CA . GLN A 1 180 ? 4.370 -3.499 -26.572 1.00 88.62 180 GLN A CA 1
ATOM 1507 C C . GLN A 1 180 ? 5.372 -2.388 -26.218 1.00 88.62 180 GLN A C 1
ATOM 1509 O O . GLN A 1 180 ? 5.797 -1.655 -27.103 1.00 88.62 180 GLN A O 1
ATOM 1514 N N . LEU A 1 181 ? 5.802 -2.313 -24.955 1.00 91.38 181 LEU A N 1
ATOM 1515 C CA . LEU A 1 181 ? 6.833 -1.367 -24.512 1.00 91.38 181 LEU A CA 1
ATOM 1516 C C . LEU A 1 181 ? 8.192 -1.708 -25.123 1.00 91.38 181 LEU A C 1
ATOM 1518 O O . LEU A 1 181 ? 8.937 -0.816 -25.500 1.00 91.38 181 LEU A O 1
ATOM 1522 N N . LYS A 1 182 ? 8.495 -2.998 -25.304 1.00 91.38 182 LYS A N 1
ATOM 1523 C CA . LYS A 1 182 ? 9.707 -3.434 -26.008 1.00 91.38 182 LYS A CA 1
ATOM 1524 C C . LYS A 1 182 ? 9.722 -2.956 -27.467 1.00 91.38 182 LYS A C 1
ATOM 1526 O O . LYS A 1 182 ? 10.743 -2.447 -27.920 1.00 91.38 182 LYS A O 1
ATOM 1531 N N . LYS A 1 183 ? 8.603 -3.103 -28.192 1.00 92.00 183 LYS A N 1
ATOM 1532 C CA . LYS A 1 183 ? 8.434 -2.607 -29.573 1.00 92.00 183 LYS A CA 1
ATOM 1533 C C . LYS A 1 183 ? 8.628 -1.097 -29.640 1.00 92.00 183 LYS A C 1
ATOM 1535 O O . LYS A 1 183 ? 9.366 -0.616 -30.491 1.00 92.00 183 LYS A O 1
ATOM 1540 N N . GLU A 1 184 ? 7.997 -0.381 -28.719 1.00 93.81 184 GLU A N 1
ATOM 1541 C CA . GLU A 1 184 ? 8.084 1.073 -28.627 1.00 93.81 184 GLU A CA 1
ATOM 1542 C C . GLU A 1 184 ? 9.507 1.545 -28.299 1.00 93.81 184 GLU A C 1
ATOM 1544 O O . GLU A 1 184 ? 10.012 2.448 -28.955 1.00 93.81 184 GLU A O 1
ATOM 1549 N N . LEU A 1 185 ? 10.204 0.872 -27.374 1.00 93.56 185 LEU A N 1
ATOM 1550 C CA . LEU A 1 185 ? 11.595 1.182 -27.035 1.00 93.56 185 LEU A CA 1
ATOM 1551 C C . LEU A 1 185 ? 12.527 0.971 -28.232 1.00 93.56 185 LEU A C 1
ATOM 1553 O O . LEU A 1 185 ? 13.395 1.794 -28.494 1.00 93.56 185 LEU A O 1
ATOM 1557 N N . VAL A 1 186 ? 12.339 -0.117 -28.985 1.00 93.25 186 VAL A N 1
ATOM 1558 C CA . VAL A 1 186 ? 13.091 -0.351 -30.226 1.00 93.25 186 VAL A CA 1
ATOM 1559 C C . VAL A 1 186 ? 12.798 0.727 -31.265 1.00 93.25 186 VAL A C 1
ATOM 1561 O O . VAL A 1 186 ? 13.730 1.186 -31.919 1.00 93.25 186 VAL A O 1
ATOM 1564 N N . ALA A 1 187 ? 11.533 1.123 -31.426 1.00 93.25 187 ALA A N 1
ATOM 1565 C CA . ALA A 1 187 ? 11.147 2.170 -32.366 1.00 93.25 187 ALA A CA 1
ATOM 1566 C C . ALA A 1 187 ? 11.791 3.512 -32.000 1.00 93.25 187 ALA A C 1
ATOM 1568 O O . ALA A 1 187 ? 12.363 4.149 -32.876 1.00 93.25 187 ALA A O 1
ATOM 1569 N N . PHE A 1 188 ? 11.781 3.882 -30.718 1.00 94.00 188 PHE A N 1
ATOM 1570 C CA . PHE A 1 188 ? 12.455 5.074 -30.209 1.00 94.00 188 PHE A CA 1
ATOM 1571 C C . PHE A 1 188 ? 13.964 5.050 -30.479 1.00 94.00 188 PHE A C 1
ATOM 1573 O O . PHE A 1 188 ? 14.501 5.997 -31.046 1.00 94.00 188 PHE A O 1
ATOM 1580 N N . ILE A 1 189 ? 14.643 3.948 -30.135 1.00 92.50 189 ILE A N 1
ATOM 1581 C CA . ILE A 1 189 ? 16.098 3.818 -30.313 1.00 92.50 189 ILE A CA 1
ATOM 1582 C C . ILE A 1 189 ? 16.502 3.968 -31.788 1.00 92.50 189 ILE A C 1
ATOM 1584 O O . ILE A 1 189 ? 17.515 4.598 -32.079 1.00 92.50 189 ILE A O 1
ATOM 1588 N N . VAL A 1 190 ? 15.706 3.409 -32.706 1.00 92.19 190 VAL A N 1
ATOM 1589 C CA . VAL A 1 190 ? 15.934 3.531 -34.156 1.00 92.19 190 VAL A CA 1
ATOM 1590 C C . VAL A 1 190 ? 15.594 4.931 -34.661 1.00 92.19 190 VAL A C 1
ATOM 1592 O O . VAL A 1 190 ? 16.314 5.477 -35.488 1.00 92.19 190 VAL A O 1
ATOM 1595 N N . PHE A 1 191 ? 14.498 5.515 -34.177 1.00 91.44 191 PHE A N 1
ATOM 1596 C CA . PHE A 1 191 ? 14.048 6.843 -34.584 1.00 91.44 191 PHE A CA 1
ATOM 1597 C C . PHE A 1 191 ? 15.069 7.928 -34.222 1.00 91.44 191 PHE A C 1
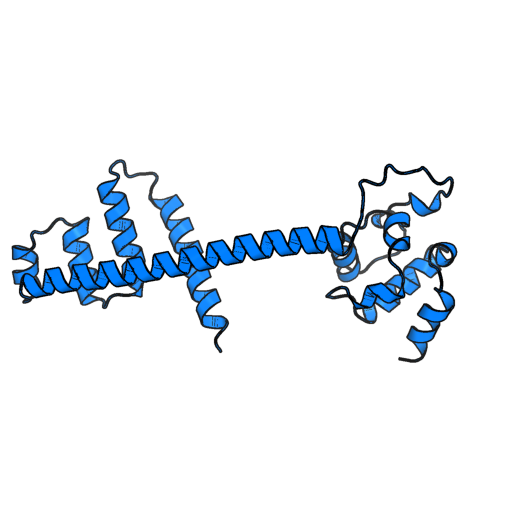ATOM 1599 O O . PHE A 1 191 ? 15.362 8.790 -35.042 1.00 91.44 191 PHE A O 1
ATOM 1606 N N . GLU A 1 192 ? 15.649 7.851 -33.023 1.00 88.31 192 GLU A N 1
ATOM 1607 C CA . GLU A 1 192 ? 16.677 8.788 -32.557 1.00 88.31 192 GLU A CA 1
ATOM 1608 C C . GLU A 1 192 ? 18.103 8.424 -33.013 1.00 88.31 192 GLU A C 1
ATOM 1610 O O . GLU A 1 192 ? 19.044 9.142 -32.682 1.00 88.31 192 GLU A O 1
ATOM 1615 N N . ASN A 1 193 ? 18.283 7.331 -33.771 1.00 89.44 193 ASN A N 1
ATOM 1616 C CA . ASN A 1 193 ? 19.582 6.847 -34.267 1.00 89.44 193 ASN A CA 1
ATOM 1617 C C . ASN A 1 193 ? 20.635 6.668 -33.148 1.00 89.44 193 ASN A C 1
ATOM 1619 O O . ASN A 1 193 ? 21.809 7.029 -33.275 1.00 89.44 193 ASN A O 1
ATOM 1623 N N . ILE A 1 194 ? 20.185 6.128 -32.013 1.00 90.06 194 ILE A N 1
ATOM 1624 C CA . ILE A 1 194 ? 20.964 5.976 -30.777 1.00 90.06 194 ILE A CA 1
ATOM 1625 C C . ILE A 1 194 ? 21.379 4.520 -30.511 1.00 90.06 194 ILE A C 1
ATOM 1627 O O . ILE A 1 194 ? 21.819 4.186 -29.409 1.00 90.06 194 ILE A O 1
ATOM 1631 N N . GLU A 1 195 ? 21.290 3.628 -31.507 1.00 91.38 195 GLU A N 1
ATOM 1632 C CA . GLU A 1 195 ? 21.581 2.191 -31.372 1.00 91.38 195 GLU A CA 1
ATOM 1633 C C . GLU A 1 195 ? 22.967 1.914 -30.788 1.00 91.38 195 GLU A C 1
ATOM 1635 O O . GLU A 1 195 ? 23.150 0.963 -30.024 1.00 91.38 195 GLU A O 1
ATOM 1640 N N . ARG A 1 196 ? 23.948 2.754 -31.133 1.00 87.75 196 ARG A N 1
ATOM 1641 C CA . ARG A 1 196 ? 25.344 2.632 -30.693 1.00 87.75 196 ARG A CA 1
ATOM 1642 C C . ARG A 1 196 ? 25.507 2.653 -29.173 1.00 87.75 196 ARG A C 1
ATOM 1644 O O . ARG A 1 196 ? 26.463 2.075 -28.662 1.00 87.75 196 ARG A O 1
ATOM 1651 N N . HIS A 1 197 ? 24.575 3.272 -28.448 1.00 87.19 197 HIS A N 1
ATOM 1652 C CA . HIS A 1 197 ? 24.633 3.338 -26.989 1.00 87.19 197 HIS A CA 1
ATOM 1653 C C . HIS A 1 197 ? 24.109 2.057 -26.322 1.00 87.19 197 HIS A C 1
ATOM 1655 O O . HIS A 1 197 ? 24.380 1.835 -25.144 1.00 87.19 197 HIS A O 1
ATOM 1661 N N . PHE A 1 198 ? 23.436 1.173 -27.068 1.00 89.44 198 PHE A N 1
ATOM 1662 C CA . PHE A 1 198 ? 22.834 -0.052 -26.546 1.00 89.44 198 PHE A CA 1
ATOM 1663 C C . PHE A 1 198 ? 23.577 -1.299 -27.041 1.00 89.44 198 PHE A C 1
ATOM 1665 O O . PHE A 1 198 ? 23.329 -1.841 -28.123 1.00 89.44 198 PHE A O 1
ATOM 1672 N N . LYS A 1 199 ? 24.487 -1.821 -26.211 1.00 87.88 199 LYS A N 1
ATOM 1673 C CA . LYS A 1 199 ? 25.266 -3.023 -26.545 1.00 87.88 199 LYS A CA 1
ATOM 1674 C C . LYS A 1 199 ? 24.346 -4.220 -26.83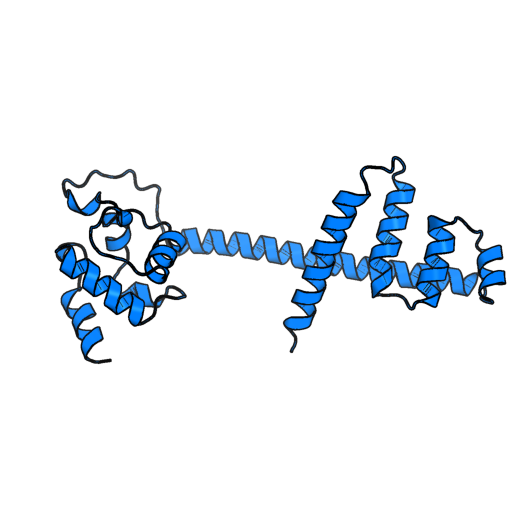1 1.00 87.88 199 LYS A C 1
ATOM 1676 O O . LYS A 1 199 ? 23.555 -4.633 -25.986 1.00 87.88 199 LYS A O 1
ATOM 1681 N N . GLY A 1 200 ? 24.495 -4.818 -28.015 1.00 86.88 200 GLY A N 1
ATOM 1682 C CA . GLY A 1 200 ? 23.715 -5.989 -28.433 1.00 86.88 200 GLY A CA 1
ATOM 1683 C C . GLY A 1 200 ? 22.324 -5.674 -28.997 1.00 86.88 200 GLY A C 1
ATOM 1684 O O . GLY A 1 200 ? 21.517 -6.596 -29.148 1.00 86.88 200 GLY A O 1
ATOM 1685 N N . PHE A 1 201 ? 22.044 -4.410 -29.341 1.00 91.00 201 PHE A N 1
ATOM 1686 C CA . PHE A 1 201 ? 20.753 -3.974 -29.880 1.00 91.00 201 PHE A CA 1
ATOM 1687 C C . PHE A 1 201 ? 20.276 -4.784 -31.088 1.00 91.00 201 PHE A C 1
ATOM 1689 O O . PHE A 1 201 ? 19.140 -5.254 -31.092 1.00 91.00 201 PHE A O 1
ATOM 1696 N N . SER A 1 202 ? 21.144 -5.049 -32.069 1.00 86.06 202 SER A N 1
ATOM 1697 C CA . SER A 1 202 ? 20.781 -5.804 -33.278 1.00 86.06 202 SER A CA 1
ATOM 1698 C C . SER A 1 202 ? 20.219 -7.194 -32.964 1.00 86.06 202 SER A C 1
ATOM 1700 O O . SER A 1 202 ? 19.213 -7.608 -33.539 1.00 86.06 202 SER A O 1
ATOM 1702 N N . THR A 1 203 ? 20.820 -7.909 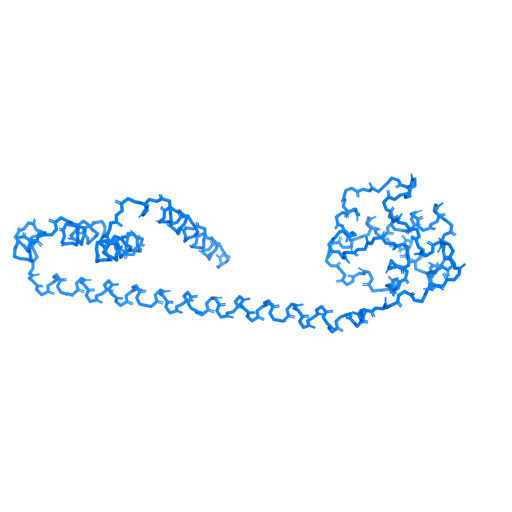-32.010 1.00 87.38 203 THR A N 1
ATOM 1703 C CA . THR A 1 203 ? 20.348 -9.231 -31.570 1.00 87.38 203 THR A CA 1
ATOM 1704 C C . THR A 1 203 ? 19.047 -9.119 -30.778 1.00 87.38 203 THR A C 1
ATOM 1706 O O . THR A 1 203 ? 18.136 -9.930 -30.939 1.00 87.38 203 THR A O 1
ATOM 1709 N N . TRP A 1 204 ? 18.932 -8.096 -29.932 1.00 87.31 204 TRP A N 1
ATOM 1710 C CA . TRP A 1 204 ? 17.750 -7.869 -29.104 1.00 87.31 204 TRP A CA 1
ATOM 1711 C C . TRP A 1 204 ? 16.511 -7.466 -29.923 1.00 87.31 204 TRP A C 1
ATOM 1713 O O . TRP A 1 204 ? 15.401 -7.919 -29.620 1.00 87.31 204 TRP A O 1
ATOM 1723 N N . LYS A 1 205 ? 16.720 -6.694 -30.998 1.00 86.88 205 LYS A N 1
ATOM 1724 C CA . LYS A 1 205 ? 15.724 -6.332 -32.017 1.00 86.88 205 LYS A CA 1
ATOM 1725 C C . LYS A 1 205 ? 15.280 -7.542 -32.845 1.00 86.88 205 LYS A C 1
ATOM 1727 O O . LYS A 1 205 ? 14.090 -7.689 -33.091 1.00 86.88 205 LYS A O 1
ATOM 1732 N N . LYS A 1 206 ? 16.191 -8.445 -33.232 1.00 82.19 206 LYS A N 1
ATOM 1733 C CA . LYS A 1 206 ? 15.834 -9.676 -33.972 1.00 82.19 206 LYS A CA 1
ATOM 1734 C C . LYS A 1 206 ? 14.935 -10.617 -33.167 1.00 82.19 206 LYS A C 1
ATOM 1736 O O . LYS A 1 206 ? 13.914 -11.060 -33.679 1.00 82.19 206 LYS A O 1
ATOM 1741 N N . LYS A 1 207 ? 15.213 -10.789 -31.868 1.00 77.25 207 LYS A N 1
ATOM 1742 C CA . LYS A 1 207 ? 14.356 -11.548 -30.927 1.00 77.25 207 LYS A CA 1
ATOM 1743 C C . LYS A 1 207 ? 12.917 -11.020 -30.805 1.00 77.25 207 LYS A C 1
ATOM 1745 O O . LYS A 1 207 ? 12.098 -11.623 -30.127 1.00 77.25 207 LYS A O 1
ATOM 1750 N N . LEU A 1 208 ? 12.639 -9.841 -31.352 1.00 70.19 208 LEU A N 1
ATOM 1751 C CA . LEU A 1 208 ? 11.335 -9.184 -31.356 1.00 70.19 208 LEU A CA 1
ATOM 1752 C C . LEU A 1 208 ? 10.494 -9.554 -32.592 1.00 70.19 208 LEU A C 1
ATOM 1754 O O . LEU A 1 208 ? 9.286 -9.361 -32.568 1.00 70.19 208 LEU A O 1
ATOM 1758 N N . ILE A 1 209 ? 11.141 -10.039 -33.655 1.00 58.19 209 ILE A N 1
ATOM 1759 C CA . ILE A 1 209 ? 10.528 -10.418 -34.939 1.00 58.19 209 ILE A CA 1
ATOM 1760 C C . ILE A 1 209 ? 10.147 -11.910 -34.936 1.00 58.19 209 ILE A C 1
ATOM 1762 O O . ILE A 1 209 ? 9.234 -12.317 -35.642 1.00 58.19 209 ILE A O 1
ATOM 1766 N N . GLU A 1 210 ? 10.823 -12.713 -34.111 1.00 50.03 210 GLU A N 1
ATOM 1767 C CA . GLU A 1 210 ? 10.643 -14.169 -33.999 1.00 50.03 210 GLU A CA 1
ATOM 1768 C C . GLU A 1 210 ? 9.639 -14.600 -32.899 1.00 50.03 210 GLU A C 1
ATOM 1770 O O . GLU A 1 210 ? 9.492 -15.795 -32.652 1.00 50.03 210 GLU A O 1
ATOM 1775 N N . GLN A 1 211 ? 8.966 -13.655 -32.223 1.00 49.88 211 GLN A N 1
ATOM 1776 C CA . GLN A 1 211 ? 8.002 -13.883 -31.124 1.00 49.88 211 GLN A CA 1
ATOM 1777 C C . GLN A 1 211 ? 6.669 -13.180 -31.378 1.00 49.88 211 GLN A C 1
ATOM 1779 O O . GLN A 1 211 ? 5.627 -13.789 -31.056 1.00 49.88 211 GLN A O 1
#

Radius of gyration: 29.7 Å; chains: 1; bounding box: 64×35×74 Å

Foldseek 3Di:
DVVVVVVVVVVLVVVVVVVLVVPVPPDDDPQLSVLVVLLSVCVVVDDPLLSVLSCCCRPVVDDLVVSCVVSVHDSVVNVVSVVVSVVVVVVVVVVVVVVVVVVVVVVVVVVVCVVVVDPPDVPPPPPPVDPQFADFPVPDPQDDDPLLVVVCVVVVNTGPNVVLVDALVCQVVDPSSDLVSLVSVLVSCVVVVVVVSHPCSVVSVVVSVVD

pLDDT: mean 72.99, std 16.4, range [31.53, 94.0]